Protein AF-A0A2A3GMZ4-F1 (afdb_monomer)

Secondary structure (DSSP, 8-state):
-------EEEE-TTHHHHHHHHHHSS-HHHHHHHHHHS-HHHHHHHHHHHHHHHHHHHHHHHHHHS----B---GGGS-HHHHHHHHHHHHHHHTT-SEE-TT--BTTB---EEEETTSTTEEEEGGGGGGG---GGGGGB-TTT--B--BGGGTB--EEEEEEETTEEEEEEE-HHHHTTSS--

Mean predicted aligned error: 8.7 Å

Radius of gyration: 17.25 Å; Cα contacts (8 Å, |Δi|>4): 301; chains: 1; bounding box: 48×33×44 Å

Nearest PDB structures (foldseek):
  4npr-assembly1_A  TM=3.940E-01  e=3.380E+00  Aspergillus niveus
  6jcb-assembly1_B  TM=2.224E-01  e=2.614E+00  Actinoalloteichus sp. WH1-2216-6
  6jcb-assembly2_C  TM=1.892E-01  e=3.170E+00  Actinoalloteichus sp. WH1-2216-6

Foldseek 3Di:
DCLCLDAEEEEQPCPVVVVVVVVVPDDPVRVVVVVVVQPPVLVVLLQVLQVVLVVVVQVVNCVPPVDRDYDHAHLQLQDPLQSVQQVQLVVCQQVVNAAEPPVNDHSSRRHQWEEELVGGRYIYHPVCVVVVDDDDQVLQAWSPPRDRFPDVVVVFGWRWYWYHDRSYIYITTHTPVSVVSRPPD

Structure (mmCIF, N/CA/C/O backbone):
data_AF-A0A2A3GMZ4-F1
#
_entry.id   AF-A0A2A3GMZ4-F1
#
loop_
_atom_site.group_PDB
_atom_site.id
_atom_site.type_symbol
_atom_site.label_atom_id
_atom_site.label_alt_id
_atom_site.label_comp_id
_atom_site.label_asym_id
_atom_site.label_entity_id
_atom_site.label_seq_id
_atom_site.pdbx_PDB_ins_code
_atom_site.Cartn_x
_atom_site.Cartn_y
_atom_site.Cartn_z
_atom_site.occupancy
_atom_site.B_iso_or_equiv
_atom_site.auth_seq_id
_atom_site.auth_comp_id
_atom_site.auth_asym_id
_atom_site.auth_atom_id
_atom_site.pdbx_PDB_model_num
ATOM 1 N N . MET A 1 1 ? -4.158 17.987 25.301 1.00 29.59 1 MET A N 1
ATOM 2 C CA . MET A 1 1 ? -5.043 17.835 24.129 1.00 29.59 1 MET A CA 1
ATOM 3 C C . MET A 1 1 ? -4.151 17.300 23.031 1.00 29.59 1 MET A C 1
ATOM 5 O O . MET A 1 1 ? -3.594 18.088 22.285 1.00 29.59 1 MET A O 1
ATOM 9 N N . ASP A 1 2 ? -3.954 15.984 22.992 1.00 30.16 2 ASP A N 1
ATOM 10 C CA . ASP A 1 2 ? -3.002 15.362 22.067 1.00 30.16 2 ASP A CA 1
ATOM 11 C C . ASP A 1 2 ? -3.799 14.569 21.033 1.00 30.16 2 ASP A C 1
ATOM 13 O O . ASP A 1 2 ? -3.960 13.354 21.134 1.00 30.16 2 ASP A O 1
ATOM 17 N N . ASN A 1 3 ? -4.352 15.288 20.052 1.00 29.77 3 ASN A N 1
ATOM 18 C CA . ASN A 1 3 ? -5.019 14.729 18.871 1.00 29.77 3 ASN A CA 1
ATOM 19 C C . ASN A 1 3 ? -3.976 14.209 17.868 1.00 29.77 3 ASN A C 1
ATOM 21 O O . ASN A 1 3 ? -3.937 14.618 16.711 1.00 29.77 3 ASN A O 1
ATOM 25 N N . ASN A 1 4 ? -3.086 13.325 18.318 1.00 34.53 4 ASN A N 1
ATOM 26 C CA . ASN A 1 4 ? -2.047 12.769 17.462 1.00 34.53 4 ASN A CA 1
ATOM 27 C C . ASN A 1 4 ? -2.588 11.533 16.724 1.00 34.53 4 ASN A C 1
ATOM 29 O O . ASN A 1 4 ? -2.214 10.394 17.006 1.00 34.53 4 ASN A O 1
ATOM 33 N N . THR A 1 5 ? -3.498 11.752 15.770 1.00 38.25 5 THR A N 1
ATOM 34 C CA . THR A 1 5 ? -3.820 10.793 14.697 1.00 38.25 5 THR A CA 1
ATOM 35 C C . THR A 1 5 ? -2.671 10.780 13.687 1.00 38.25 5 THR A C 1
ATOM 37 O O . THR A 1 5 ? -2.838 11.120 12.515 1.00 38.25 5 THR A O 1
ATOM 40 N N . GLY A 1 6 ? -1.464 10.482 14.175 1.00 37.50 6 GLY A N 1
ATOM 41 C CA . GLY A 1 6 ? -0.257 10.442 13.366 1.00 37.50 6 GLY A CA 1
ATOM 42 C C . GLY A 1 6 ? -0.393 9.338 12.330 1.00 37.50 6 GLY A C 1
ATOM 43 O O . GLY A 1 6 ? -0.487 8.164 12.691 1.00 37.50 6 GLY A O 1
ATOM 44 N N . ARG A 1 7 ? -0.439 9.729 11.053 1.00 47.91 7 ARG A N 1
ATOM 45 C CA . ARG A 1 7 ? -0.194 8.802 9.954 1.00 47.91 7 ARG A CA 1
ATOM 46 C C . ARG A 1 7 ? 1.285 8.447 9.967 1.00 47.91 7 ARG A C 1
ATOM 48 O O . ARG A 1 7 ? 2.118 9.352 9.930 1.00 47.91 7 ARG A O 1
ATOM 55 N N . LEU A 1 8 ? 1.609 7.162 10.018 1.00 47.12 8 LEU A N 1
ATOM 56 C CA . LEU A 1 8 ? 2.989 6.691 9.982 1.00 47.12 8 LEU A CA 1
ATOM 57 C C . LEU A 1 8 ? 3.325 6.256 8.555 1.00 47.12 8 LEU A C 1
ATOM 59 O O . LEU A 1 8 ? 2.791 5.272 8.054 1.00 47.12 8 LEU A O 1
ATOM 63 N N . THR A 1 9 ? 4.205 6.985 7.878 1.00 46.75 9 THR A N 1
ATOM 64 C CA . THR A 1 9 ? 4.743 6.519 6.591 1.00 46.75 9 THR A CA 1
ATOM 65 C C . THR A 1 9 ? 6.060 5.819 6.844 1.00 46.75 9 THR A C 1
ATOM 67 O O . THR A 1 9 ? 7.007 6.448 7.314 1.00 46.75 9 THR A O 1
ATOM 70 N N . LEU A 1 10 ? 6.076 4.527 6.540 1.00 48.38 10 LEU A N 1
ATOM 71 C CA . LEU A 1 10 ? 7.206 3.618 6.608 1.00 48.38 10 LEU A CA 1
ATOM 72 C C . LEU A 1 10 ? 7.694 3.389 5.180 1.00 48.38 10 LEU A C 1
ATOM 74 O O . LEU A 1 10 ? 7.117 2.605 4.432 1.00 48.38 10 LEU A O 1
ATOM 78 N N . ALA A 1 11 ? 8.740 4.078 4.743 1.00 46.47 11 ALA A N 1
ATOM 79 C CA . ALA A 1 11 ? 9.323 3.709 3.458 1.00 46.47 11 ALA A CA 1
ATOM 80 C C . ALA A 1 11 ? 10.241 2.502 3.642 1.00 46.47 11 ALA A C 1
ATOM 82 O O . ALA A 1 11 ? 11.249 2.602 4.341 1.00 46.47 11 ALA A O 1
ATOM 83 N N . LEU A 1 12 ? 9.927 1.384 2.980 1.00 47.44 12 LEU A N 1
ATOM 84 C CA . LEU A 1 12 ? 10.909 0.336 2.719 1.00 47.44 12 LEU A CA 1
ATOM 85 C C . LEU A 1 12 ? 11.734 0.792 1.511 1.00 47.44 12 LEU A C 1
ATOM 87 O O . LEU A 1 12 ? 11.662 0.208 0.428 1.00 47.44 12 LEU A O 1
ATOM 91 N N . ASP A 1 13 ? 12.522 1.853 1.697 1.00 45.72 13 ASP A N 1
ATOM 92 C CA . ASP A 1 13 ? 13.479 2.312 0.679 1.00 45.72 13 ASP A CA 1
ATOM 93 C C . ASP A 1 13 ? 14.501 1.203 0.342 1.00 45.72 13 ASP A C 1
ATOM 95 O O . ASP A 1 13 ? 15.106 1.191 -0.731 1.00 45.72 13 ASP A O 1
ATOM 99 N N . ASP A 1 14 ? 14.585 0.182 1.198 1.00 45.84 14 ASP A N 1
ATOM 100 C CA . ASP A 1 14 ? 15.572 -0.877 1.125 1.00 45.84 14 ASP A CA 1
ATOM 101 C C . ASP A 1 14 ? 15.080 -2.199 0.530 1.00 45.84 14 ASP A C 1
ATOM 103 O O . ASP A 1 14 ? 15.814 -3.168 0.610 1.00 45.84 14 ASP A O 1
ATOM 107 N N . LEU A 1 15 ? 13.913 -2.337 -0.119 1.00 43.94 15 LEU A N 1
ATOM 108 C CA . LEU A 1 15 ? 13.640 -3.638 -0.774 1.00 43.94 15 LEU A CA 1
ATOM 109 C C . LEU A 1 15 ? 14.624 -3.903 -1.938 1.00 43.94 15 LEU A C 1
ATOM 111 O O . LEU A 1 15 ? 15.125 -5.016 -2.100 1.00 43.94 15 LEU A O 1
ATOM 115 N N . PHE A 1 16 ? 14.980 -2.859 -2.697 1.00 44.62 16 PHE A N 1
ATOM 116 C CA . PHE A 1 16 ? 16.056 -2.932 -3.696 1.00 44.62 16 PHE A CA 1
ATOM 117 C C . PHE A 1 16 ? 17.458 -2.868 -3.067 1.00 44.62 16 PHE A C 1
ATOM 119 O O . PHE A 1 16 ? 18.404 -3.398 -3.648 1.00 44.62 16 PHE A O 1
ATOM 126 N N . ALA A 1 17 ? 17.606 -2.275 -1.878 1.00 39.22 17 ALA A N 1
ATOM 127 C CA . ALA A 1 17 ? 18.866 -2.306 -1.135 1.00 39.22 17 ALA A CA 1
ATOM 128 C C . ALA A 1 17 ? 19.082 -3.633 -0.381 1.00 39.22 17 ALA A C 1
ATOM 130 O O . ALA A 1 17 ? 20.218 -4.014 -0.167 1.00 39.22 17 ALA A O 1
ATOM 131 N N . ASN A 1 18 ? 18.047 -4.413 -0.075 1.00 41.28 18 ASN A N 1
ATOM 132 C CA . ASN A 1 18 ? 18.121 -5.769 0.489 1.00 41.28 18 ASN A CA 1
ATOM 133 C C . ASN A 1 18 ? 18.270 -6.824 -0.601 1.00 41.28 18 ASN A C 1
ATOM 135 O O . ASN A 1 18 ? 18.828 -7.893 -0.369 1.00 41.28 18 ASN A O 1
ATOM 139 N N . MET A 1 19 ? 17.907 -6.481 -1.841 1.00 49.09 19 MET A N 1
ATOM 140 C CA . MET A 1 19 ? 18.552 -7.112 -2.982 1.00 49.09 19 MET A CA 1
ATOM 141 C C . MET A 1 19 ? 20.077 -6.985 -2.884 1.00 49.09 19 MET A C 1
ATOM 143 O O . MET A 1 19 ? 20.726 -7.816 -3.487 1.00 49.09 19 MET A O 1
ATOM 147 N N . SER A 1 20 ? 20.679 -6.052 -2.124 1.00 43.22 20 SER A N 1
ATOM 148 C CA . SER A 1 20 ? 22.137 -6.044 -1.927 1.00 43.22 20 SER A CA 1
ATOM 149 C C . SER A 1 20 ? 22.665 -7.273 -1.196 1.00 43.22 20 SER A C 1
ATOM 151 O O . SER A 1 20 ? 23.773 -7.667 -1.519 1.00 43.22 20 SER A O 1
ATOM 153 N N . GLU A 1 21 ? 21.902 -7.928 -0.315 1.00 45.59 21 GLU A N 1
ATOM 154 C CA . GLU A 1 21 ? 22.325 -9.198 0.296 1.00 45.59 21 GLU A CA 1
ATOM 155 C C . GLU A 1 21 ? 22.275 -10.333 -0.736 1.00 45.59 21 GLU A C 1
ATOM 157 O O . GLU A 1 21 ? 23.255 -11.047 -0.933 1.00 45.59 21 GLU A O 1
ATOM 162 N N . ILE A 1 22 ? 21.192 -10.411 -1.518 1.00 49.12 22 ILE A N 1
ATOM 163 C CA . ILE A 1 22 ? 21.081 -11.360 -2.642 1.00 49.12 22 ILE A CA 1
ATOM 164 C C . ILE A 1 22 ? 22.160 -11.076 -3.709 1.00 49.12 22 ILE A C 1
ATOM 166 O O . ILE A 1 22 ? 22.737 -11.995 -4.280 1.00 49.12 22 ILE A O 1
ATOM 170 N N . LEU A 1 23 ? 22.464 -9.803 -3.976 1.00 49.91 23 LEU A N 1
ATOM 171 C CA . LEU A 1 23 ? 23.499 -9.346 -4.907 1.00 49.91 23 LEU A CA 1
ATOM 172 C C . LEU A 1 23 ? 24.913 -9.505 -4.324 1.00 49.91 23 LEU A C 1
ATOM 174 O O . LEU A 1 23 ? 25.866 -9.576 -5.102 1.00 49.91 23 LEU A O 1
ATOM 178 N N . ALA A 1 24 ? 25.069 -9.530 -2.998 1.00 56.75 24 ALA A N 1
ATOM 179 C CA . ALA A 1 24 ? 26.339 -9.770 -2.317 1.00 56.75 24 ALA A CA 1
ATOM 180 C C . ALA A 1 24 ? 26.753 -11.233 -2.475 1.00 56.75 24 ALA A C 1
ATOM 182 O O . ALA A 1 24 ? 27.925 -11.498 -2.743 1.00 56.75 24 ALA A O 1
ATOM 183 N N . ASP A 1 25 ? 25.778 -12.143 -2.439 1.00 64.56 25 ASP A N 1
ATOM 184 C CA . ASP A 1 25 ? 25.972 -13.568 -2.720 1.00 64.56 25 ASP A CA 1
ATOM 185 C C . ASP A 1 25 ? 26.054 -13.881 -4.226 1.00 64.56 25 ASP A C 1
ATOM 187 O O . ASP A 1 25 ? 26.479 -14.968 -4.627 1.00 64.56 25 ASP A O 1
ATOM 191 N N . MET A 1 26 ? 25.697 -12.927 -5.095 1.00 69.25 26 MET A N 1
ATOM 192 C CA . MET A 1 26 ? 25.837 -13.089 -6.540 1.00 69.25 26 MET A CA 1
ATOM 193 C C . MET A 1 26 ? 27.279 -12.906 -7.013 1.00 69.25 26 MET A C 1
ATOM 195 O O . MET A 1 26 ? 27.969 -11.911 -6.737 1.00 69.25 26 MET A O 1
ATOM 199 N N . THR A 1 27 ? 27.700 -13.813 -7.893 1.00 78.62 27 THR A N 1
ATOM 200 C CA . THR A 1 27 ? 28.958 -13.647 -8.616 1.00 78.62 27 THR A CA 1
ATOM 201 C C . THR A 1 27 ? 28.929 -12.353 -9.449 1.00 78.62 27 THR A C 1
ATOM 203 O O . THR A 1 27 ? 27.861 -11.894 -9.878 1.00 78.62 27 THR A O 1
ATOM 206 N N . PRO A 1 28 ? 30.089 -11.725 -9.720 1.00 73.62 28 PRO A N 1
ATOM 207 C CA . PRO A 1 28 ? 30.166 -10.551 -10.599 1.00 73.62 28 PRO A CA 1
ATOM 208 C C . PRO A 1 28 ? 29.510 -10.772 -11.974 1.00 73.62 28 PRO A C 1
ATOM 210 O O . PRO A 1 28 ? 28.971 -9.844 -12.581 1.00 73.62 28 PRO A O 1
ATOM 213 N N . GLU A 1 29 ? 29.515 -12.019 -12.445 1.00 74.94 29 GLU A N 1
ATOM 214 C CA . GLU A 1 29 ? 28.919 -12.433 -13.711 1.00 74.94 29 GLU A CA 1
ATOM 215 C C . GLU A 1 29 ? 27.385 -12.498 -13.643 1.00 74.94 29 GLU A C 1
ATOM 217 O O . GLU A 1 29 ? 26.710 -12.026 -14.556 1.00 74.94 29 GLU A O 1
ATOM 222 N N . GLN A 1 30 ? 26.813 -12.993 -12.539 1.00 71.06 30 GLN A N 1
ATOM 223 C CA . GLN A 1 30 ? 25.365 -12.954 -12.293 1.00 71.06 30 GLN A CA 1
ATOM 224 C C . GLN A 1 30 ? 24.854 -11.518 -12.155 1.00 71.06 30 GLN A C 1
ATOM 226 O O . GLN A 1 30 ? 23.833 -11.178 -12.747 1.00 71.06 30 GLN A O 1
ATOM 231 N N . ARG A 1 31 ? 25.598 -10.649 -11.457 1.00 64.88 31 ARG A N 1
ATOM 232 C CA . ARG A 1 31 ? 25.273 -9.216 -11.353 1.00 64.88 31 ARG A CA 1
ATOM 233 C C . ARG A 1 31 ? 25.307 -8.513 -12.703 1.00 64.88 31 ARG A C 1
ATOM 235 O O . ARG A 1 31 ? 24.433 -7.704 -12.993 1.00 64.88 31 ARG A O 1
ATOM 242 N N . THR A 1 32 ? 26.294 -8.841 -13.533 1.00 63.59 32 THR A N 1
ATOM 243 C CA . THR A 1 32 ? 26.404 -8.313 -14.898 1.00 63.59 32 THR A CA 1
ATOM 244 C C . THR A 1 32 ? 25.238 -8.781 -15.760 1.00 63.59 32 THR A C 1
ATOM 246 O O . THR A 1 32 ? 24.552 -7.945 -16.331 1.00 63.59 32 THR A O 1
ATOM 249 N N . LYS A 1 33 ? 24.920 -10.081 -15.764 1.00 70.75 33 LYS A N 1
ATOM 250 C CA . LYS A 1 33 ? 23.758 -10.617 -16.494 1.00 70.75 33 LYS A CA 1
ATOM 251 C C . LYS A 1 33 ? 22.439 -10.011 -16.022 1.00 70.75 33 LYS A C 1
ATOM 253 O O . LYS A 1 33 ? 21.590 -9.708 -16.849 1.00 70.75 33 LYS A O 1
ATOM 258 N N . LEU A 1 34 ? 22.271 -9.808 -14.716 1.00 65.75 34 LEU A N 1
ATOM 259 C CA . LEU A 1 34 ? 21.078 -9.180 -14.153 1.00 65.75 34 LEU A CA 1
ATOM 260 C C . LEU A 1 34 ? 20.967 -7.708 -14.567 1.00 65.75 34 LEU A C 1
ATOM 262 O O . LEU A 1 34 ? 19.904 -7.273 -14.993 1.00 65.75 34 LEU A O 1
ATOM 266 N N . ARG A 1 35 ? 22.065 -6.950 -14.476 1.00 63.06 35 ARG A N 1
ATOM 267 C CA . ARG A 1 35 ? 22.116 -5.552 -14.919 1.00 63.06 35 ARG A CA 1
ATOM 268 C C . ARG A 1 35 ? 21.827 -5.437 -16.412 1.00 63.06 35 ARG A C 1
ATOM 270 O O . ARG A 1 35 ? 21.036 -4.591 -16.796 1.00 63.06 35 ARG A O 1
ATOM 277 N N . ASP A 1 36 ? 22.432 -6.288 -17.231 1.00 66.62 36 ASP A N 1
ATOM 278 C CA . ASP A 1 36 ? 22.283 -6.242 -18.686 1.00 66.62 36 ASP A CA 1
ATOM 279 C C . ASP A 1 36 ? 20.893 -6.748 -19.133 1.00 66.62 36 ASP A C 1
ATOM 281 O O . ASP A 1 36 ? 20.397 -6.353 -20.186 1.00 66.62 36 ASP A O 1
ATOM 285 N N . ALA A 1 37 ? 20.227 -7.574 -18.315 1.00 68.12 37 ALA A N 1
ATOM 286 C CA . ALA A 1 37 ? 18.841 -7.999 -18.517 1.00 68.12 37 ALA A CA 1
ATOM 287 C C . ALA A 1 37 ? 17.807 -6.915 -18.161 1.00 68.12 37 ALA A C 1
ATOM 289 O O . ALA A 1 37 ? 16.653 -7.013 -18.581 1.00 68.12 37 ALA A O 1
ATOM 290 N N . VAL A 1 38 ? 18.196 -5.889 -17.397 1.00 63.38 38 VAL A N 1
ATOM 291 C CA . VAL A 1 38 ? 17.322 -4.776 -17.017 1.00 63.38 38 VAL A CA 1
ATOM 292 C C . VAL A 1 38 ? 17.685 -3.554 -17.864 1.00 63.38 38 VAL A C 1
ATOM 294 O O . VAL A 1 38 ? 18.762 -2.990 -17.686 1.00 63.38 38 VAL A O 1
ATOM 297 N N . PRO A 1 39 ? 16.802 -3.084 -18.764 1.00 71.38 39 PRO A N 1
ATOM 298 C CA . PRO A 1 39 ? 17.076 -1.882 -19.544 1.00 71.38 39 PRO A CA 1
ATOM 299 C C . PRO A 1 39 ? 17.414 -0.707 -18.619 1.00 71.38 39 PRO A C 1
ATOM 301 O O . PRO A 1 39 ? 16.687 -0.462 -17.660 1.00 71.38 39 PRO A O 1
ATOM 304 N N . ALA A 1 40 ? 18.477 0.051 -18.903 1.00 70.69 40 ALA A N 1
ATOM 305 C CA . ALA A 1 40 ? 18.884 1.177 -18.051 1.00 70.69 40 ALA A CA 1
ATOM 306 C C . ALA A 1 40 ? 17.726 2.166 -17.796 1.00 70.69 40 ALA A C 1
ATOM 308 O O . ALA A 1 40 ? 17.470 2.551 -16.658 1.00 70.69 40 ALA A O 1
ATOM 309 N N . GLY A 1 41 ? 16.930 2.453 -18.834 1.00 75.12 41 GLY A N 1
ATOM 310 C CA . GLY A 1 41 ? 15.743 3.306 -18.715 1.00 75.12 41 GLY A CA 1
ATOM 311 C C . GLY A 1 41 ? 14.643 2.749 -17.801 1.00 75.12 41 GLY A C 1
ATOM 312 O O . GLY A 1 41 ? 13.823 3.515 -17.309 1.00 75.12 41 GLY A O 1
ATOM 313 N N . PHE A 1 42 ? 14.619 1.441 -17.529 1.00 74.06 42 PHE A N 1
ATOM 314 C CA . PHE A 1 42 ? 13.677 0.838 -16.584 1.00 74.06 42 PHE A CA 1
ATOM 315 C C . PHE A 1 42 ? 14.049 1.154 -15.129 1.00 74.06 42 PHE A C 1
ATOM 317 O O . PHE A 1 42 ? 13.168 1.448 -14.324 1.00 74.06 42 PHE A O 1
ATOM 324 N N . GLN A 1 43 ? 15.344 1.151 -14.791 1.00 73.38 43 GLN A N 1
ATOM 325 C CA . GLN A 1 43 ? 15.804 1.543 -13.451 1.00 73.38 43 GLN A CA 1
ATOM 326 C C . GLN A 1 43 ? 15.506 3.019 -13.175 1.00 73.38 43 GLN A C 1
ATOM 328 O O . GLN A 1 43 ? 15.021 3.357 -12.094 1.00 73.38 43 GLN A O 1
ATOM 333 N N . ASP A 1 44 ? 15.723 3.878 -14.174 1.00 81.19 44 ASP A N 1
ATOM 334 C CA . ASP A 1 44 ? 15.377 5.298 -14.092 1.00 81.19 44 ASP A CA 1
ATOM 335 C C . ASP A 1 44 ? 13.868 5.497 -13.899 1.00 81.19 44 ASP A C 1
ATOM 337 O O . ASP A 1 44 ? 13.453 6.287 -13.052 1.00 81.19 44 ASP A O 1
ATOM 341 N N . GLN A 1 45 ? 13.035 4.735 -14.618 1.00 82.31 45 GLN A N 1
ATOM 342 C CA . GLN A 1 45 ? 11.578 4.773 -14.463 1.00 82.31 45 GLN A CA 1
ATOM 343 C C . GLN A 1 45 ? 11.114 4.310 -13.078 1.00 82.31 45 GLN A C 1
ATOM 345 O O . GLN A 1 45 ? 10.228 4.938 -12.504 1.00 82.31 45 GLN A O 1
ATOM 350 N N . ILE A 1 46 ? 11.705 3.250 -12.514 1.00 80.56 46 ILE A N 1
ATOM 351 C CA . ILE A 1 46 ? 11.397 2.822 -11.140 1.00 80.56 46 ILE A CA 1
ATOM 352 C C . ILE A 1 46 ? 11.765 3.922 -10.152 1.00 80.56 46 ILE A C 1
ATOM 354 O O . ILE A 1 46 ? 10.947 4.265 -9.305 1.00 80.56 46 ILE A O 1
ATOM 358 N N . ARG A 1 47 ? 12.968 4.499 -10.267 1.00 80.62 47 ARG A N 1
ATOM 359 C CA . ARG A 1 47 ? 13.407 5.575 -9.372 1.00 80.62 47 ARG A CA 1
ATOM 360 C C . ARG A 1 47 ? 12.471 6.780 -9.456 1.00 80.62 47 ARG A C 1
ATOM 362 O O . ARG A 1 47 ? 12.058 7.283 -8.416 1.00 80.62 47 ARG A O 1
ATOM 369 N N . ALA A 1 48 ? 12.097 7.191 -10.668 1.00 84.12 48 ALA A N 1
ATOM 370 C CA . ALA A 1 48 ? 11.133 8.265 -10.882 1.00 84.12 48 ALA A CA 1
ATOM 371 C C . ALA A 1 48 ? 9.772 7.943 -10.242 1.00 84.12 48 ALA A C 1
ATOM 373 O O . ALA A 1 48 ? 9.245 8.756 -9.490 1.00 84.12 48 ALA A O 1
ATOM 374 N N . ALA A 1 49 ? 9.243 6.733 -10.451 1.00 83.38 49 ALA A N 1
ATOM 375 C CA . ALA A 1 49 ? 7.986 6.303 -9.844 1.00 83.38 49 ALA A CA 1
ATOM 376 C C . ALA A 1 49 ? 8.043 6.283 -8.306 1.00 83.38 49 ALA A C 1
ATOM 378 O O . ALA A 1 49 ? 7.068 6.669 -7.660 1.00 83.38 49 ALA A O 1
ATOM 379 N N . THR A 1 50 ? 9.163 5.866 -7.710 1.00 84.56 50 THR A N 1
ATOM 380 C CA . THR A 1 50 ? 9.376 5.918 -6.255 1.00 84.56 50 THR A CA 1
ATOM 381 C C . THR A 1 50 ? 9.335 7.357 -5.748 1.00 84.56 50 THR A C 1
ATOM 383 O O . THR A 1 50 ? 8.572 7.655 -4.831 1.00 84.56 50 THR A O 1
ATOM 386 N N . THR 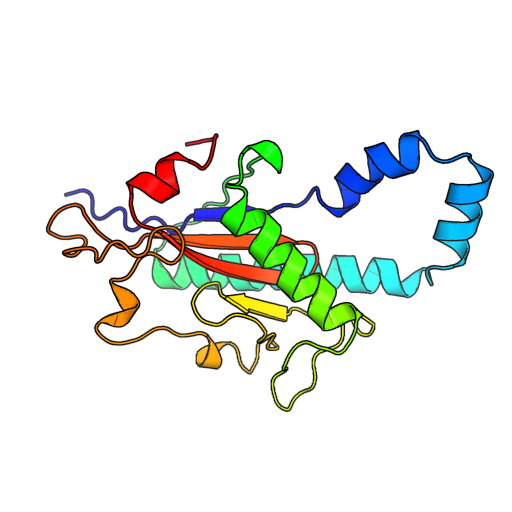A 1 51 ? 10.099 8.261 -6.372 1.00 85.50 51 THR A N 1
ATOM 387 C CA . THR A 1 51 ? 10.127 9.687 -6.006 1.00 85.50 51 THR A CA 1
ATOM 388 C C . THR A 1 51 ? 8.750 10.335 -6.145 1.00 85.50 51 THR A C 1
ATOM 390 O O . THR A 1 51 ? 8.319 11.053 -5.246 1.00 85.50 51 THR A O 1
ATOM 393 N N . ASP A 1 52 ? 8.026 10.045 -7.226 1.00 85.94 52 ASP A N 1
ATOM 394 C CA . ASP A 1 52 ? 6.673 10.562 -7.434 1.00 85.94 52 ASP A CA 1
ATOM 395 C C . ASP A 1 52 ? 5.695 10.028 -6.377 1.00 85.94 52 ASP A C 1
ATOM 397 O O . ASP A 1 52 ? 4.878 10.780 -5.845 1.00 85.94 52 ASP A O 1
ATOM 401 N N . THR A 1 53 ? 5.791 8.741 -6.029 1.00 84.88 53 THR A N 1
ATOM 402 C CA . THR A 1 53 ? 4.960 8.124 -4.982 1.00 84.88 53 THR A CA 1
ATOM 403 C C . THR A 1 53 ? 5.221 8.772 -3.625 1.00 84.88 53 THR A C 1
ATOM 405 O O . THR A 1 53 ? 4.275 9.119 -2.915 1.00 84.88 53 THR A O 1
ATOM 408 N N . GLU A 1 54 ? 6.492 8.992 -3.283 1.00 83.44 54 GLU A N 1
ATOM 409 C CA . GLU A 1 54 ? 6.894 9.671 -2.051 1.00 83.44 54 GLU A CA 1
ATOM 410 C C . GLU A 1 54 ? 6.358 11.107 -2.014 1.00 83.44 54 GLU A C 1
ATOM 412 O O . GLU A 1 54 ? 5.731 11.508 -1.032 1.00 83.44 54 GLU A O 1
ATOM 417 N N . ALA A 1 55 ? 6.520 11.864 -3.102 1.00 84.81 55 ALA A N 1
ATOM 418 C CA . ALA A 1 55 ? 6.010 13.227 -3.204 1.00 84.81 55 ALA A CA 1
ATOM 419 C C . ALA A 1 55 ? 4.481 13.283 -3.039 1.00 84.81 55 ALA A C 1
ATOM 421 O O . ALA A 1 55 ? 3.969 14.132 -2.305 1.00 84.81 55 ALA A O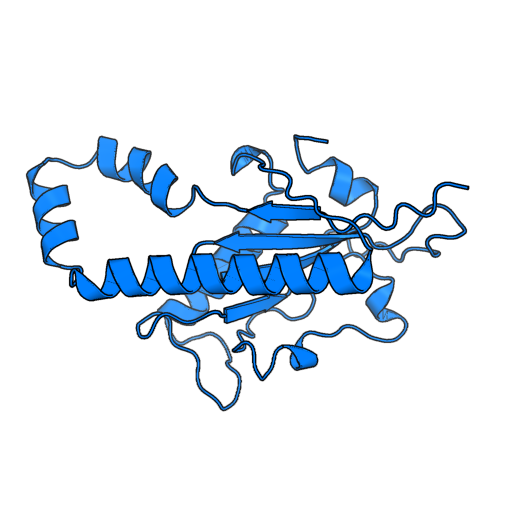 1
ATOM 422 N N . MET A 1 56 ? 3.746 12.358 -3.670 1.00 83.12 56 MET A N 1
ATOM 423 C CA . MET A 1 56 ? 2.289 12.256 -3.539 1.00 83.12 56 MET A CA 1
ATOM 424 C C . MET A 1 56 ? 1.855 11.951 -2.101 1.00 83.12 56 MET A C 1
ATOM 426 O O . MET A 1 56 ? 0.910 12.568 -1.603 1.00 83.12 56 MET A O 1
ATOM 430 N N . LEU A 1 57 ? 2.536 11.022 -1.424 1.00 79.19 57 LEU A N 1
ATOM 431 C CA . LEU A 1 57 ? 2.238 10.671 -0.036 1.00 79.19 57 LEU A CA 1
ATOM 432 C C . LEU A 1 57 ? 2.524 11.834 0.909 1.00 79.19 57 LEU A C 1
ATOM 434 O O . LEU A 1 57 ? 1.659 12.192 1.705 1.00 79.19 57 LEU A O 1
ATOM 438 N N . MET A 1 58 ? 3.690 12.468 0.784 1.00 78.56 58 MET A N 1
ATOM 439 C CA . MET A 1 58 ? 4.071 13.597 1.632 1.00 78.56 58 MET A CA 1
ATOM 440 C C . MET A 1 58 ? 3.120 14.783 1.458 1.00 78.56 58 MET A C 1
ATOM 442 O O . MET A 1 58 ? 2.669 15.345 2.456 1.00 78.56 58 MET A O 1
ATOM 446 N N . ALA A 1 59 ? 2.737 15.106 0.219 1.00 79.75 59 ALA A N 1
ATOM 447 C CA . ALA A 1 59 ? 1.738 16.138 -0.052 1.00 79.75 59 ALA A CA 1
ATOM 448 C C . ALA A 1 59 ? 0.372 15.791 0.568 1.00 79.75 59 ALA A C 1
ATOM 450 O O . ALA A 1 59 ? -0.285 16.652 1.153 1.00 79.75 59 ALA A O 1
ATOM 451 N N . GLY A 1 60 ? -0.050 14.525 0.481 1.00 73.94 60 GLY A N 1
ATOM 452 C CA . GLY A 1 60 ? -1.293 14.053 1.091 1.00 73.94 60 GLY A CA 1
ATOM 453 C C . GLY A 1 60 ? -1.274 14.120 2.620 1.00 73.94 60 GLY A C 1
ATOM 454 O O . GLY A 1 60 ? -2.250 14.556 3.232 1.00 73.94 60 GLY A O 1
ATOM 455 N N . ILE A 1 61 ? -0.171 13.721 3.255 1.00 69.12 61 ILE A N 1
ATOM 456 C CA . ILE A 1 61 ? 0.001 13.783 4.714 1.00 69.12 61 ILE A CA 1
ATOM 457 C C . ILE A 1 61 ? -0.031 15.235 5.174 1.00 69.12 61 ILE A C 1
ATOM 459 O O . ILE A 1 61 ? -0.859 15.564 6.020 1.00 69.12 61 ILE A O 1
ATOM 463 N N . GLU A 1 62 ? 0.778 16.104 4.567 1.00 70.62 62 GLU A N 1
ATOM 464 C CA . GLU A 1 62 ? 0.821 17.528 4.901 1.00 70.62 62 GLU A CA 1
ATOM 465 C C . GLU A 1 62 ? -0.565 18.174 4.785 1.00 70.62 62 GLU A C 1
ATOM 467 O O . GLU A 1 62 ? -1.009 18.848 5.714 1.00 70.62 62 GLU A O 1
ATOM 472 N N . ALA A 1 63 ? -1.292 17.902 3.698 1.00 71.31 63 ALA A N 1
ATOM 473 C CA . ALA A 1 63 ? -2.632 18.443 3.490 1.00 71.31 63 ALA A CA 1
ATOM 474 C C . ALA A 1 63 ? -3.663 17.955 4.525 1.00 71.31 63 ALA A C 1
ATOM 476 O O . ALA A 1 63 ? -4.628 18.667 4.801 1.00 71.31 63 ALA A O 1
ATOM 477 N N . THR A 1 64 ? -3.491 16.752 5.085 1.00 61.12 64 THR A N 1
ATOM 478 C CA . THR A 1 64 ? -4.492 16.138 5.979 1.00 61.12 64 THR A CA 1
ATOM 479 C C . THR A 1 64 ? -4.175 16.341 7.461 1.00 61.12 64 THR A C 1
ATOM 481 O O . THR A 1 64 ? -5.089 16.478 8.269 1.00 61.12 64 THR A O 1
ATOM 484 N N . THR A 1 65 ? -2.897 16.329 7.841 1.00 58.22 65 THR A N 1
ATOM 485 C CA . THR A 1 65 ? -2.468 16.345 9.250 1.00 58.22 65 THR A CA 1
ATOM 486 C C . THR A 1 65 ? -1.691 17.604 9.624 1.00 58.22 65 THR A C 1
ATOM 488 O O . THR A 1 65 ? -1.468 17.841 10.808 1.00 58.22 65 THR A O 1
ATOM 491 N N . GLY A 1 66 ? -1.246 18.402 8.645 1.00 58.84 66 GLY A N 1
ATOM 492 C CA . GLY A 1 66 ? -0.302 19.500 8.871 1.00 58.84 66 GLY A CA 1
ATOM 493 C C . GLY A 1 66 ? 1.090 19.031 9.315 1.00 58.84 66 GLY A C 1
ATOM 494 O O . GLY A 1 66 ? 1.955 19.860 9.590 1.00 58.84 66 GLY A O 1
ATOM 495 N N . LEU A 1 67 ? 1.322 17.716 9.396 1.00 57.31 67 LEU A N 1
ATOM 496 C CA . LEU A 1 67 ? 2.602 17.134 9.776 1.00 57.31 67 LEU A CA 1
ATOM 497 C C . LEU A 1 67 ? 3.437 16.868 8.524 1.00 57.31 67 LEU A C 1
ATOM 499 O O . LEU A 1 67 ? 2.953 16.327 7.532 1.00 57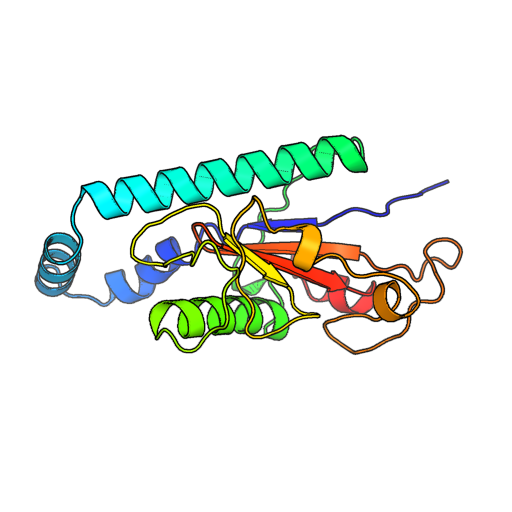.31 67 LEU A O 1
ATOM 503 N N . ARG A 1 68 ? 4.729 17.187 8.603 1.00 54.41 68 ARG A N 1
ATOM 504 C CA . ARG A 1 68 ? 5.751 16.712 7.667 1.00 54.41 68 ARG A CA 1
ATOM 505 C C . ARG A 1 68 ? 6.614 15.708 8.417 1.00 54.41 68 ARG A C 1
ATOM 507 O O . ARG A 1 68 ? 7.506 16.102 9.159 1.00 54.41 68 ARG A O 1
ATOM 514 N N . GLY A 1 69 ? 6.310 14.421 8.291 1.00 53.16 69 GLY A N 1
ATOM 515 C CA . GLY A 1 69 ? 7.041 13.385 9.014 1.00 53.16 69 GLY A CA 1
ATOM 516 C C . GLY A 1 69 ? 7.034 12.060 8.272 1.00 53.16 69 GLY A C 1
ATOM 517 O O . GLY A 1 69 ? 5.975 11.485 8.039 1.00 53.16 69 GLY A O 1
ATOM 518 N N . LYS A 1 70 ? 8.230 11.586 7.929 1.00 62.56 70 LYS A N 1
ATOM 519 C CA . LYS A 1 70 ? 8.514 10.232 7.454 1.00 62.56 70 LYS A CA 1
ATOM 520 C C . LYS A 1 70 ? 9.317 9.545 8.552 1.00 62.56 70 LYS A C 1
ATOM 522 O O . LYS A 1 70 ? 10.294 10.121 9.029 1.00 62.56 70 LYS A O 1
ATOM 527 N N . ALA A 1 71 ? 8.906 8.351 8.962 1.00 64.00 71 ALA A N 1
ATOM 528 C CA . ALA A 1 71 ? 9.741 7.505 9.801 1.00 64.00 71 ALA A CA 1
ATOM 529 C C . ALA A 1 71 ? 10.435 6.503 8.878 1.00 64.00 71 ALA A C 1
ATOM 531 O O . ALA A 1 71 ? 9.782 5.699 8.213 1.00 64.00 71 ALA A O 1
ATOM 532 N N . HIS A 1 72 ? 11.760 6.577 8.798 1.00 64.69 72 HIS A N 1
ATOM 533 C CA . HIS A 1 72 ? 12.526 5.505 8.177 1.00 64.69 72 HIS A CA 1
ATOM 534 C C . HIS A 1 72 ? 12.617 4.363 9.178 1.00 64.69 72 HIS A C 1
ATOM 536 O O . HIS A 1 72 ? 13.173 4.531 10.261 1.00 64.69 72 HIS A O 1
ATOM 542 N N . VAL A 1 73 ? 12.048 3.221 8.814 1.00 67.50 73 VAL A N 1
ATOM 543 C CA . VAL A 1 73 ? 12.081 2.012 9.630 1.00 67.50 73 VAL A CA 1
ATOM 544 C C . VAL A 1 73 ? 12.717 0.924 8.779 1.00 67.50 73 VAL A C 1
ATOM 546 O O . VAL A 1 73 ? 12.320 0.770 7.619 1.00 67.50 73 VAL A O 1
ATOM 549 N N . PRO A 1 74 ? 13.726 0.203 9.300 1.00 69.44 74 PRO A N 1
ATOM 550 C CA . PRO A 1 74 ? 14.338 -0.879 8.549 1.00 69.44 74 PRO A CA 1
ATOM 551 C C . PRO A 1 74 ? 13.275 -1.928 8.197 1.00 69.44 74 PRO A C 1
ATOM 553 O O . PRO A 1 74 ? 12.288 -2.068 8.921 1.00 69.44 74 PRO A O 1
ATOM 556 N N . PRO A 1 75 ? 13.467 -2.731 7.139 1.00 71.75 75 PRO A N 1
ATOM 557 C CA . PRO A 1 75 ? 12.491 -3.751 6.765 1.00 71.75 75 PRO A CA 1
ATOM 558 C C . PRO A 1 75 ? 12.144 -4.750 7.873 1.00 71.75 75 PRO A C 1
ATOM 560 O O . PRO A 1 75 ? 11.013 -5.227 7.917 1.00 71.75 75 PRO A O 1
ATOM 563 N N . SER A 1 76 ? 13.078 -5.025 8.788 1.00 76.88 76 SER A N 1
ATOM 564 C CA . SER A 1 76 ? 12.843 -5.838 9.989 1.00 76.88 76 SER A CA 1
ATOM 565 C C . SER A 1 76 ? 11.938 -5.166 11.024 1.00 76.88 76 SER A C 1
ATOM 567 O O . SER A 1 76 ? 11.302 -5.861 11.803 1.00 76.88 76 SER A O 1
ATOM 569 N N . GLY A 1 77 ? 11.860 -3.835 11.026 1.00 79.50 77 GLY A N 1
ATOM 570 C CA . GLY A 1 77 ? 10.982 -3.069 11.906 1.00 79.50 77 GLY A CA 1
ATOM 571 C C . GLY A 1 77 ? 9.569 -2.881 11.354 1.00 79.50 77 GLY A C 1
ATOM 572 O O . GLY A 1 77 ? 8.758 -2.211 11.985 1.00 79.50 77 GLY A O 1
ATOM 573 N N . VAL A 1 78 ? 9.248 -3.455 10.189 1.00 83.62 78 VAL A N 1
ATOM 574 C CA . VAL A 1 78 ? 7.884 -3.488 9.647 1.00 83.62 78 VAL A CA 1
ATOM 575 C C . VAL A 1 78 ? 7.247 -4.844 9.971 1.00 83.62 78 VAL A C 1
ATOM 577 O O . VAL A 1 78 ? 7.818 -5.868 9.590 1.00 83.62 78 VAL A O 1
ATOM 580 N N . PRO A 1 79 ? 6.055 -4.889 10.604 1.00 87.38 79 PRO A N 1
ATOM 581 C CA . PRO A 1 79 ? 5.386 -6.143 10.934 1.00 87.38 79 PRO A CA 1
ATOM 582 C C . PRO A 1 79 ? 5.219 -7.057 9.719 1.00 87.38 79 PRO A C 1
ATOM 584 O O . PRO A 1 79 ? 4.853 -6.602 8.631 1.00 87.38 79 PRO A O 1
ATOM 587 N N . ASP A 1 80 ? 5.422 -8.361 9.921 1.00 88.69 80 ASP A N 1
ATOM 588 C CA . ASP A 1 80 ? 5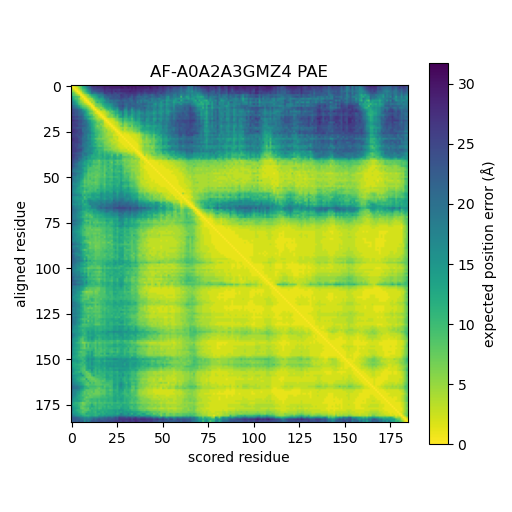.421 -9.354 8.842 1.00 88.69 80 ASP A CA 1
ATOM 589 C C . ASP A 1 80 ? 4.158 -9.314 7.990 1.00 88.69 80 ASP A C 1
ATOM 591 O O . ASP A 1 80 ? 4.249 -9.353 6.770 1.00 88.69 80 ASP A O 1
ATOM 595 N N . TRP A 1 81 ? 2.978 -9.178 8.596 1.00 91.19 81 TRP A N 1
ATOM 596 C CA . TRP A 1 81 ? 1.721 -9.130 7.845 1.00 91.19 81 TRP A CA 1
ATOM 597 C C . TRP A 1 81 ? 1.653 -7.926 6.890 1.00 91.19 81 TRP A C 1
ATOM 599 O O . TRP A 1 81 ? 1.102 -8.034 5.795 1.00 91.19 81 TRP A O 1
ATOM 609 N N . LEU A 1 82 ? 2.242 -6.791 7.277 1.00 90.69 82 LEU A N 1
ATOM 610 C CA . LEU A 1 82 ? 2.242 -5.564 6.487 1.00 90.69 82 LEU A CA 1
ATOM 611 C C . LEU A 1 82 ? 3.283 -5.658 5.363 1.00 90.69 82 LEU A C 1
ATOM 613 O O . LEU A 1 82 ? 2.985 -5.354 4.208 1.00 90.69 82 LEU A O 1
ATOM 617 N N . ARG A 1 83 ? 4.478 -6.165 5.690 1.00 87.69 83 ARG A N 1
ATOM 618 C CA . ARG A 1 83 ? 5.570 -6.415 4.739 1.00 87.69 83 ARG A CA 1
ATOM 619 C C . ARG A 1 83 ? 5.194 -7.473 3.699 1.00 87.69 83 ARG A C 1
ATOM 621 O O . ARG A 1 83 ? 5.349 -7.242 2.502 1.00 87.69 83 ARG A O 1
ATOM 628 N N . LEU A 1 84 ? 4.682 -8.620 4.141 1.00 89.19 84 LEU A N 1
ATOM 629 C CA . LEU A 1 84 ? 4.253 -9.717 3.273 1.00 89.19 84 LEU A CA 1
ATOM 630 C C . LEU A 1 84 ? 3.006 -9.348 2.468 1.00 89.19 84 LEU A C 1
ATOM 632 O O . LEU A 1 84 ? 2.927 -9.735 1.309 1.00 89.19 84 LEU A O 1
ATOM 636 N N . GLY A 1 85 ? 2.078 -8.563 3.027 1.00 93.38 85 GLY A N 1
ATOM 637 C CA . GLY A 1 85 ? 0.927 -8.043 2.284 1.00 93.38 85 GLY A CA 1
ATOM 638 C C . GLY A 1 85 ? 1.352 -7.171 1.101 1.00 93.38 85 GLY A C 1
ATOM 639 O O . GLY A 1 85 ? 0.940 -7.418 -0.030 1.00 93.38 85 GLY A O 1
ATOM 640 N N . ALA A 1 86 ? 2.258 -6.215 1.325 1.00 91.44 86 ALA A N 1
ATOM 641 C CA . ALA A 1 86 ? 2.794 -5.379 0.251 1.00 91.44 86 ALA A CA 1
ATOM 642 C C . ALA A 1 86 ? 3.541 -6.201 -0.821 1.00 91.44 86 ALA A C 1
ATOM 644 O O . ALA A 1 86 ? 3.383 -5.959 -2.020 1.00 91.44 86 ALA A O 1
ATOM 645 N N . LEU A 1 87 ? 4.332 -7.195 -0.399 1.00 90.69 87 LEU A N 1
ATOM 646 C CA . LEU A 1 87 ? 5.034 -8.104 -1.310 1.00 90.69 87 LEU A CA 1
ATOM 647 C C . LEU A 1 87 ? 4.077 -8.996 -2.109 1.00 90.69 87 LEU A C 1
ATOM 649 O O . LEU A 1 87 ? 4.327 -9.212 -3.293 1.00 90.69 87 LEU A O 1
ATOM 653 N N . ASP A 1 88 ? 2.990 -9.484 -1.506 1.00 94.25 88 ASP A N 1
ATOM 654 C CA . ASP A 1 88 ? 1.972 -10.284 -2.196 1.00 94.25 88 ASP A CA 1
ATOM 655 C C . ASP A 1 88 ? 1.285 -9.463 -3.297 1.00 94.25 88 ASP A C 1
ATOM 657 O O . ASP A 1 88 ? 1.171 -9.931 -4.430 1.00 94.25 88 ASP A O 1
ATOM 661 N N . GLU A 1 89 ? 0.914 -8.205 -3.027 1.00 95.31 89 GLU A N 1
ATOM 662 C CA . GLU A 1 89 ? 0.337 -7.317 -4.049 1.00 95.31 89 GLU A CA 1
ATOM 663 C C . GLU A 1 89 ? 1.303 -7.069 -5.209 1.00 95.31 89 GLU A C 1
ATOM 665 O O . GLU A 1 89 ? 0.919 -7.148 -6.382 1.00 95.31 89 GLU A O 1
ATOM 670 N N . LEU A 1 90 ? 2.577 -6.813 -4.897 1.00 90.38 90 LEU A N 1
ATOM 671 C CA . LEU A 1 90 ? 3.601 -6.620 -5.916 1.00 90.38 90 LEU A CA 1
ATOM 672 C C . LEU A 1 90 ? 3.810 -7.897 -6.742 1.00 90.38 90 LEU A C 1
ATOM 674 O O . LEU A 1 90 ? 3.855 -7.835 -7.971 1.00 90.38 90 LEU A O 1
ATOM 678 N N . ALA A 1 91 ? 3.886 -9.060 -6.089 1.00 89.31 91 ALA A N 1
ATOM 679 C CA . ALA A 1 91 ? 4.043 -10.355 -6.744 1.00 89.31 91 ALA A CA 1
ATOM 680 C C . ALA A 1 91 ? 2.863 -10.666 -7.673 1.00 89.31 91 ALA A C 1
ATOM 682 O O . ALA A 1 91 ? 3.069 -11.047 -8.827 1.00 89.31 91 ALA A O 1
ATOM 683 N N . ARG A 1 92 ? 1.628 -10.433 -7.216 1.00 91.69 92 ARG A N 1
ATOM 684 C CA . ARG A 1 92 ? 0.413 -10.596 -8.027 1.00 91.69 92 ARG A CA 1
ATOM 685 C C . ARG A 1 92 ? 0.390 -9.662 -9.229 1.00 91.69 92 ARG A C 1
ATOM 687 O O . ARG A 1 92 ? -0.048 -10.077 -10.302 1.00 91.69 92 ARG A O 1
ATOM 694 N N . LEU A 1 93 ? 0.842 -8.418 -9.070 1.00 92.38 93 LEU A N 1
ATOM 695 C CA . LEU A 1 93 ? 0.943 -7.474 -10.180 1.00 92.38 93 LEU A CA 1
ATOM 696 C C . LEU A 1 93 ? 1.970 -7.939 -11.218 1.00 92.38 93 LEU A C 1
ATOM 698 O O . LEU A 1 93 ? 1.675 -7.929 -12.411 1.00 92.38 93 LEU A O 1
ATOM 702 N N . MET A 1 94 ? 3.152 -8.374 -10.773 1.00 89.25 94 MET A N 1
ATOM 703 C CA . MET A 1 94 ? 4.205 -8.897 -11.652 1.00 89.25 94 MET A CA 1
ATOM 704 C C . MET A 1 94 ? 3.759 -10.160 -12.395 1.00 89.25 94 MET A C 1
ATOM 706 O O . MET A 1 94 ? 4.030 -10.302 -13.584 1.00 89.25 94 MET A O 1
ATOM 710 N N . ALA A 1 95 ? 3.035 -11.052 -11.717 1.00 90.75 95 ALA A N 1
ATOM 711 C CA 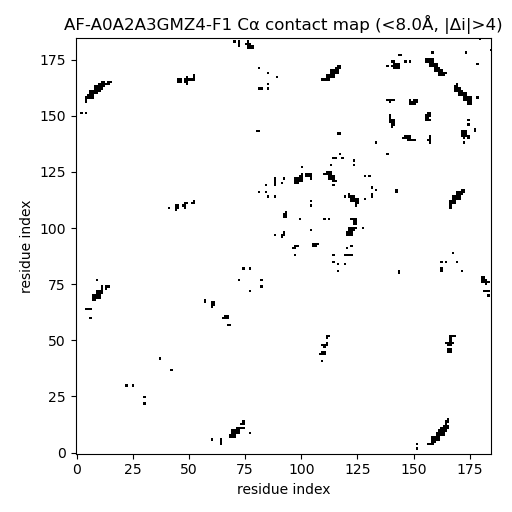. ALA A 1 95 ? 2.500 -12.278 -12.300 1.00 90.75 95 ALA A CA 1
ATOM 712 C C . ALA A 1 95 ? 1.256 -12.056 -13.183 1.00 90.75 95 ALA A C 1
ATOM 714 O O . ALA A 1 95 ? 0.798 -12.992 -13.836 1.00 90.75 95 ALA A O 1
ATOM 715 N N . GLY A 1 96 ? 0.676 -10.849 -13.193 1.00 91.25 96 GLY A N 1
ATOM 716 C CA . GLY A 1 96 ? -0.573 -10.560 -13.904 1.00 91.25 96 GLY A CA 1
ATOM 717 C C . GLY A 1 96 ? -1.812 -11.231 -13.296 1.00 91.25 96 GLY A C 1
ATOM 718 O O . GLY A 1 96 ? -2.826 -11.376 -13.973 1.00 91.25 96 GLY A O 1
ATOM 719 N N . THR A 1 97 ? -1.744 -11.654 -12.031 1.00 94.19 97 THR A N 1
ATOM 720 C CA . THR A 1 97 ? -2.841 -12.322 -11.308 1.00 94.19 97 THR A CA 1
ATOM 721 C C . THR A 1 97 ? -3.588 -11.387 -10.354 1.00 94.19 97 THR A C 1
ATOM 723 O O . THR A 1 97 ? -4.619 -11.765 -9.798 1.00 94.19 97 THR A O 1
ATOM 726 N N . GLY A 1 98 ? -3.063 -10.182 -10.115 1.00 92.88 98 GLY A N 1
ATOM 727 C CA . GLY A 1 98 ? -3.730 -9.134 -9.342 1.00 92.8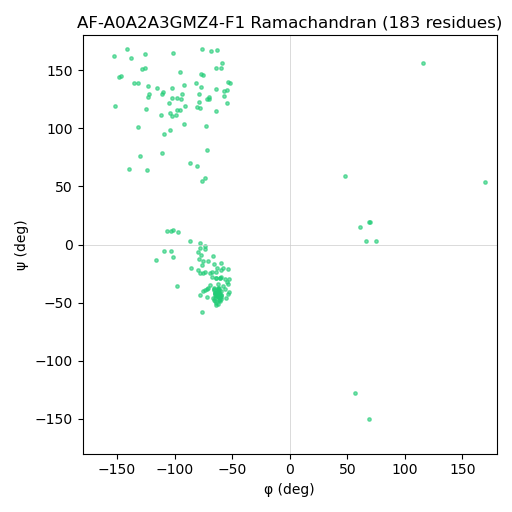8 98 GLY A CA 1
ATOM 728 C C . GLY A 1 98 ? -4.812 -8.435 -10.161 1.00 92.88 98 GLY A C 1
ATOM 729 O O . GLY A 1 98 ? -4.675 -8.261 -11.371 1.00 92.88 98 GLY A O 1
ATOM 730 N N . ARG A 1 99 ? -5.892 -7.995 -9.510 1.00 97.62 99 ARG A N 1
ATOM 731 C CA . ARG A 1 99 ? -6.850 -7.095 -10.160 1.00 97.62 99 ARG A CA 1
ATOM 732 C C . ARG A 1 99 ? -6.238 -5.710 -10.223 1.00 97.62 99 ARG A C 1
ATOM 734 O O . ARG A 1 99 ? -5.568 -5.272 -9.288 1.00 97.62 99 ARG A O 1
ATOM 741 N N . THR A 1 100 ? -6.549 -4.985 -11.285 1.00 97.81 100 THR A N 1
ATOM 742 C CA . THR A 1 100 ? -6.125 -3.599 -11.430 1.00 97.81 100 THR A CA 1
ATOM 743 C C . THR A 1 100 ? -7.303 -2.674 -11.690 1.00 97.81 100 THR A C 1
ATOM 745 O O . THR A 1 100 ? -8.388 -3.114 -12.076 1.00 97.81 100 THR A O 1
ATOM 748 N N . CYS A 1 101 ? -7.109 -1.366 -11.509 1.00 97.44 101 CYS A N 1
ATOM 749 C CA . CYS A 1 101 ? -8.061 -0.399 -12.056 1.00 97.44 101 CYS A CA 1
ATOM 750 C C . CYS A 1 101 ? -8.097 -0.460 -13.598 1.00 97.44 101 CYS A C 1
ATOM 752 O O . CYS A 1 101 ? -7.214 -1.038 -14.235 1.00 97.44 101 CYS A O 1
ATOM 754 N N . ILE A 1 102 ? -9.099 0.185 -14.208 1.00 97.25 102 ILE A N 1
ATOM 755 C CA . ILE A 1 102 ? -9.298 0.202 -15.672 1.00 97.25 102 ILE A CA 1
ATOM 756 C C . ILE A 1 102 ? -8.118 0.805 -16.451 1.00 97.25 102 ILE A C 1
ATOM 758 O O . ILE A 1 102 ? -7.927 0.499 -17.622 1.00 97.25 102 ILE A O 1
ATOM 762 N N . HIS A 1 103 ? -7.292 1.628 -15.799 1.00 96.00 103 HIS A N 1
ATOM 763 C CA . HIS A 1 103 ? -6.075 2.183 -16.396 1.00 96.00 103 HIS A CA 1
ATOM 764 C C . HIS A 1 103 ? -4.939 1.155 -16.524 1.00 96.00 103 HIS A C 1
ATOM 766 O O . HIS A 1 103 ? -3.891 1.494 -17.066 1.00 96.00 103 HIS A O 1
ATOM 772 N N . ASN A 1 104 ? -5.146 -0.070 -16.025 1.00 95.19 104 ASN A N 1
ATOM 773 C CA . ASN A 1 104 ? -4.241 -1.209 -16.139 1.00 95.19 104 ASN A CA 1
ATOM 774 C C . ASN A 1 104 ? -2.781 -0.865 -15.776 1.00 95.19 104 ASN A C 1
ATOM 776 O O . ASN A 1 104 ? -1.893 -0.974 -16.630 1.00 95.19 104 ASN A O 1
ATOM 780 N N . PRO A 1 105 ? -2.516 -0.381 -14.541 1.00 93.62 105 PRO A N 1
ATOM 781 C CA . PRO A 1 105 ? -1.150 -0.230 -14.064 1.00 93.62 105 PRO A CA 1
ATOM 782 C C . PRO A 1 105 ? -0.371 -1.534 -14.248 1.00 93.62 105 PRO A C 1
ATOM 784 O O . PRO A 1 105 ? -0.892 -2.616 -14.003 1.00 93.62 105 PRO A O 1
ATOM 787 N N . SER A 1 106 ? 0.884 -1.423 -14.676 1.00 88.94 106 SER A N 1
ATOM 788 C CA . SER A 1 106 ? 1.753 -2.568 -14.927 1.00 88.94 106 SER A CA 1
ATOM 789 C C . SER A 1 106 ? 3.100 -2.339 -14.273 1.00 88.94 106 SER A C 1
ATOM 791 O O . SER A 1 106 ? 3.660 -1.249 -14.374 1.00 88.94 106 SER A O 1
ATOM 793 N N . PHE A 1 107 ? 3.651 -3.390 -13.674 1.00 84.44 107 PHE A N 1
ATOM 794 C CA . PHE A 1 107 ? 5.013 -3.369 -13.154 1.00 84.44 107 PHE A CA 1
ATOM 795 C C . PHE A 1 107 ? 6.051 -3.045 -14.244 1.00 84.44 107 PHE A C 1
ATOM 797 O O . PHE A 1 107 ? 7.010 -2.321 -14.001 1.00 84.44 107 PHE A O 1
ATOM 804 N N . TYR A 1 108 ? 5.827 -3.511 -15.478 1.00 83.62 108 TYR A N 1
ATOM 805 C CA . TYR A 1 108 ? 6.740 -3.297 -16.608 1.00 83.62 108 TYR A CA 1
ATOM 806 C C . TYR A 1 108 ? 6.649 -1.896 -17.230 1.00 83.62 108 TYR A C 1
ATOM 808 O O . TYR A 1 108 ? 7.389 -1.582 -18.160 1.00 83.62 108 TYR A O 1
ATOM 816 N N . ARG A 1 109 ? 5.735 -1.051 -16.742 1.00 85.56 109 ARG A N 1
ATOM 817 C CA . ARG A 1 109 ? 5.626 0.369 -17.097 1.00 85.56 109 ARG A CA 1
ATOM 818 C C . ARG A 1 109 ? 5.545 1.166 -15.795 1.00 85.56 109 ARG A C 1
ATOM 820 O O . ARG A 1 109 ? 4.437 1.551 -15.407 1.00 85.56 109 ARG A O 1
ATOM 827 N N . PRO A 1 110 ? 6.685 1.335 -15.097 1.00 82.19 110 PRO A N 1
ATOM 828 C CA . PRO A 1 110 ? 6.706 1.861 -13.744 1.00 82.19 110 PRO A CA 1
ATOM 829 C C . PRO A 1 110 ? 6.042 3.233 -13.678 1.00 82.19 110 PRO A C 1
ATOM 831 O O . PRO A 1 110 ? 6.351 4.141 -14.446 1.00 82.19 110 PRO A O 1
ATOM 834 N N . GLN A 1 111 ? 5.101 3.346 -12.756 1.00 88.50 111 GLN A N 1
ATOM 835 C CA . GLN A 1 111 ? 4.387 4.559 -12.384 1.00 88.50 111 GLN A CA 1
ATOM 836 C C . GLN A 1 111 ? 3.962 4.399 -10.919 1.00 88.50 111 GLN A C 1
ATOM 838 O O . GLN A 1 111 ? 3.918 3.259 -10.442 1.00 88.50 111 GLN A O 1
ATOM 843 N N . PRO A 1 112 ? 3.608 5.483 -10.213 1.00 91.88 112 PRO A N 1
ATOM 844 C CA . PRO A 1 112 ? 3.029 5.376 -8.880 1.00 91.88 112 PRO A CA 1
ATOM 845 C C . PRO A 1 112 ? 1.792 4.474 -8.868 1.00 91.88 112 PRO A C 1
ATOM 847 O O . PRO A 1 112 ? 0.806 4.716 -9.583 1.00 91.88 112 PRO A O 1
ATOM 850 N N . ILE A 1 113 ? 1.847 3.431 -8.046 1.00 94.31 113 ILE A N 1
ATOM 851 C CA . ILE A 1 113 ? 0.774 2.458 -7.852 1.00 94.31 113 ILE A CA 1
ATOM 852 C C . ILE A 1 113 ? 0.469 2.294 -6.367 1.00 94.31 113 ILE A C 1
ATOM 854 O O . ILE A 1 113 ? 1.319 2.481 -5.501 1.00 94.31 113 ILE A O 1
ATOM 858 N N . PHE A 1 114 ? -0.779 1.949 -6.080 1.00 95.75 114 PHE A N 1
ATOM 859 C CA . PHE A 1 114 ? -1.326 1.960 -4.734 1.00 95.75 114 PHE A CA 1
ATOM 860 C C . PHE A 1 114 ? -2.117 0.681 -4.490 1.00 95.75 114 PHE A C 1
ATOM 862 O O . PHE A 1 114 ? -2.874 0.240 -5.357 1.00 95.75 114 PHE A O 1
ATOM 869 N N . ALA A 1 115 ? -1.969 0.112 -3.305 1.00 97.12 115 ALA A N 1
ATOM 870 C CA . ALA A 1 115 ? -2.753 -1.013 -2.817 1.00 97.12 115 ALA A CA 1
ATOM 871 C C . ALA A 1 115 ? -3.059 -0.809 -1.328 1.00 97.12 115 ALA A C 1
ATOM 873 O O . ALA A 1 115 ? -2.517 0.104 -0.702 1.00 97.12 115 ALA A O 1
ATOM 874 N N . ALA A 1 116 ? -3.961 -1.614 -0.768 1.00 96.94 116 ALA A N 1
ATOM 875 C CA . ALA A 1 116 ? -4.348 -1.467 0.628 1.00 96.94 116 ALA A CA 1
ATOM 876 C C . ALA A 1 116 ? -4.719 -2.799 1.281 1.00 96.94 116 ALA A C 1
ATOM 878 O O . ALA A 1 116 ? -5.371 -3.639 0.658 1.00 96.94 116 ALA A O 1
ATOM 879 N N . ALA A 1 117 ? -4.377 -2.946 2.559 1.00 97.00 117 ALA A N 1
ATOM 880 C CA . ALA A 1 117 ? -4.594 -4.168 3.326 1.00 97.00 117 ALA A CA 1
ATOM 881 C C . ALA A 1 117 ? -6.074 -4.551 3.463 1.00 97.00 117 ALA A C 1
ATOM 883 O O . ALA A 1 117 ? -6.420 -5.719 3.313 1.00 97.00 117 ALA A O 1
ATOM 884 N N . HIS A 1 118 ? -6.974 -3.577 3.628 1.00 95.94 118 HIS A N 1
ATOM 885 C CA . HIS A 1 118 ? -8.422 -3.830 3.657 1.00 95.94 118 HIS A CA 1
ATOM 886 C C . HIS A 1 118 ? -9.004 -4.313 2.311 1.00 95.94 118 HIS A C 1
ATOM 888 O O . HIS A 1 118 ? -10.186 -4.665 2.235 1.00 95.94 118 HIS A O 1
ATOM 894 N N . LYS A 1 119 ? -8.234 -4.262 1.213 1.00 96.69 119 LYS A N 1
ATOM 895 C CA . LYS A 1 119 ? -8.702 -4.605 -0.136 1.00 96.69 119 LYS A CA 1
ATOM 896 C C . LYS A 1 119 ? -7.649 -5.387 -0.927 1.00 96.69 119 LYS A C 1
ATOM 898 O O . LYS A 1 119 ? -7.191 -4.910 -1.969 1.00 96.69 119 LYS A O 1
ATOM 903 N N . PRO A 1 120 ? -7.322 -6.609 -0.479 1.00 95.94 120 PRO A N 1
ATOM 904 C CA . PRO A 1 120 ? -6.266 -7.399 -1.084 1.00 95.94 120 PRO A CA 1
ATOM 905 C C . PRO A 1 120 ? -6.581 -7.794 -2.537 1.00 95.94 120 PRO A C 1
ATOM 907 O O . PRO A 1 120 ? -7.740 -7.931 -2.969 1.00 95.94 120 PRO A O 1
ATOM 910 N N . GLY A 1 121 ? -5.516 -7.974 -3.307 1.00 96.12 121 GLY A N 1
ATOM 911 C CA . GLY A 1 121 ? -5.497 -8.316 -4.718 1.00 96.12 121 GLY A CA 1
ATOM 912 C C . GLY A 1 121 ? -5.976 -7.198 -5.639 1.00 96.12 121 GLY A C 1
ATOM 913 O O . GLY A 1 121 ? -6.423 -7.515 -6.744 1.00 96.12 121 GLY A O 1
ATOM 914 N N . LEU A 1 122 ? -5.986 -5.934 -5.199 1.00 97.75 122 LEU A N 1
ATOM 915 C CA . LEU A 1 122 ? -6.314 -4.777 -6.036 1.00 97.75 122 LEU A CA 1
ATOM 916 C C . LEU A 1 122 ? -5.189 -3.737 -6.006 1.00 97.75 122 LEU A C 1
ATOM 918 O O . LEU A 1 122 ? -4.982 -3.067 -4.998 1.00 97.75 122 LEU A O 1
ATOM 922 N N . VAL A 1 123 ? -4.580 -3.509 -7.170 1.00 97.12 123 VAL A N 1
ATOM 923 C CA . VAL A 1 123 ? -3.596 -2.443 -7.394 1.00 97.12 123 VAL A CA 1
ATOM 924 C C . VAL A 1 123 ? -4.187 -1.354 -8.290 1.00 97.12 123 VAL A C 1
ATOM 926 O O . VAL A 1 123 ? -4.747 -1.620 -9.354 1.00 97.12 123 VAL A O 1
ATOM 929 N N . VAL A 1 124 ? -4.065 -0.093 -7.895 1.00 97.19 124 VAL A N 1
ATOM 930 C CA . VAL A 1 124 ? -4.628 1.045 -8.632 1.00 97.19 124 VAL A CA 1
ATOM 931 C C . VAL A 1 124 ? -3.558 2.085 -8.949 1.00 97.19 124 VAL A C 1
ATOM 933 O O . VAL A 1 124 ? -2.585 2.233 -8.222 1.00 97.19 124 VAL A O 1
ATOM 936 N N . CYS A 1 125 ? -3.733 2.835 -10.037 1.00 95.75 125 CYS A N 1
ATOM 937 C CA . CYS A 1 125 ? -2.921 4.025 -10.299 1.00 95.75 125 CYS A CA 1
ATOM 938 C C . CYS A 1 125 ? -3.366 5.206 -9.418 1.00 95.75 125 CYS A C 1
ATOM 940 O O . CYS A 1 125 ? -4.471 5.196 -8.868 1.00 95.75 125 CYS A O 1
ATOM 942 N N . GLY A 1 126 ? -2.567 6.277 -9.372 1.00 90.94 126 GLY A N 1
ATOM 943 C CA . GLY A 1 126 ? -2.884 7.481 -8.587 1.00 90.94 126 GLY A CA 1
ATOM 944 C C . GLY A 1 126 ? -4.250 8.114 -8.892 1.00 90.94 126 GLY A C 1
ATOM 945 O O . GLY A 1 126 ? -4.926 8.596 -7.989 1.00 90.94 126 GLY A O 1
ATOM 946 N N . ARG A 1 127 ? -4.734 8.027 -10.141 1.00 92.81 127 ARG A N 1
ATOM 947 C CA . ARG A 1 127 ? -6.072 8.529 -10.530 1.00 92.81 127 ARG A CA 1
ATOM 948 C C . ARG A 1 127 ? -7.223 7.745 -9.899 1.00 92.81 127 ARG A C 1
ATOM 950 O O . ARG A 1 127 ? -8.333 8.252 -9.793 1.00 92.81 127 ARG A O 1
ATOM 957 N N . CYS A 1 128 ? -6.969 6.499 -9.519 1.00 96.44 128 CYS A N 1
ATOM 958 C CA . CYS A 1 128 ? -7.958 5.581 -8.969 1.00 96.44 128 CYS A CA 1
ATOM 959 C C . CYS A 1 128 ? -7.780 5.362 -7.462 1.00 96.44 128 CYS A C 1
ATOM 961 O O . CYS A 1 128 ? -8.438 4.483 -6.912 1.00 96.44 128 CYS A O 1
ATOM 963 N N . LEU A 1 129 ? -6.948 6.167 -6.788 1.00 91.56 129 LEU A N 1
ATOM 964 C CA . LEU A 1 129 ? -6.665 6.044 -5.354 1.00 91.56 129 LEU A CA 1
ATOM 965 C C . LEU A 1 129 ? -7.940 6.034 -4.495 1.00 91.56 129 LEU A C 1
ATOM 967 O O . LEU A 1 129 ? -8.035 5.287 -3.527 1.00 91.56 129 LEU A O 1
ATOM 971 N N . ALA A 1 130 ? -8.971 6.780 -4.907 1.00 92.31 130 ALA A N 1
ATOM 972 C CA . ALA A 1 130 ? -10.264 6.818 -4.227 1.00 92.31 130 ALA A CA 1
ATOM 973 C C . ALA A 1 130 ? -10.958 5.442 -4.104 1.00 92.31 130 ALA A C 1
ATOM 975 O O . ALA A 1 130 ? -11.817 5.263 -3.243 1.00 92.31 130 ALA A O 1
ATOM 976 N N . MET A 1 131 ? -10.584 4.457 -4.931 1.00 94.81 131 MET A N 1
ATOM 977 C CA . MET A 1 131 ? -11.089 3.080 -4.850 1.00 94.81 131 MET A CA 1
ATOM 978 C C . MET A 1 131 ? -10.574 2.303 -3.629 1.00 94.81 131 MET A C 1
ATOM 980 O O . MET A 1 131 ? -11.111 1.224 -3.349 1.00 94.81 131 MET A O 1
ATOM 984 N N . LEU A 1 132 ? -9.541 2.818 -2.958 1.00 95.06 132 LEU A N 1
ATOM 985 C CA . LEU A 1 132 ? -8.937 2.273 -1.740 1.00 95.06 132 LEU A CA 1
ATOM 986 C C . LEU A 1 132 ? -9.370 3.049 -0.484 1.00 95.06 132 LEU A C 1
ATOM 988 O O . LEU A 1 132 ? -8.782 2.892 0.577 1.00 95.06 132 LEU A O 1
ATOM 992 N N . ILE A 1 133 ? -10.373 3.928 -0.577 1.00 90.94 133 ILE A N 1
ATOM 993 C CA . ILE A 1 133 ? -10.887 4.629 0.602 1.00 90.94 133 ILE A CA 1
ATOM 994 C C . ILE A 1 133 ? -11.820 3.695 1.377 1.00 90.94 133 ILE A C 1
ATOM 996 O O . ILE A 1 133 ? -12.853 3.267 0.856 1.00 90.94 133 ILE A O 1
ATOM 1000 N N . VAL A 1 134 ? -11.500 3.456 2.648 1.00 90.38 134 VAL A N 1
ATOM 1001 C CA . VAL A 1 134 ? -12.398 2.801 3.607 1.00 90.38 134 VAL A CA 1
ATOM 1002 C C . VAL A 1 134 ? -13.393 3.818 4.163 1.00 90.38 134 VAL A C 1
ATOM 1004 O O . VAL A 1 134 ? -13.035 4.959 4.453 1.00 90.38 134 VAL A O 1
ATOM 1007 N N . ARG A 1 135 ? -14.662 3.421 4.310 1.00 89.31 135 ARG A N 1
ATOM 1008 C CA . ARG A 1 135 ? -15.738 4.261 4.862 1.00 89.31 135 ARG A CA 1
ATOM 1009 C C . ARG A 1 135 ? -16.626 3.465 5.816 1.00 89.31 135 ARG A C 1
ATOM 1011 O O . ARG A 1 135 ? -16.700 2.241 5.718 1.00 89.31 135 ARG A O 1
ATOM 1018 N N . GLY A 1 136 ? -17.364 4.184 6.659 1.00 90.81 136 GLY A N 1
ATOM 1019 C CA . GLY A 1 136 ? -18.352 3.603 7.571 1.00 90.81 136 GLY A CA 1
ATOM 1020 C C . GLY A 1 136 ? -17.703 2.784 8.684 1.00 90.81 136 GLY A C 1
ATOM 1021 O O . GLY A 1 136 ? -16.576 3.054 9.075 1.00 90.81 136 GLY A O 1
ATOM 1022 N N . GLU A 1 137 ? -18.397 1.764 9.182 1.00 90.00 137 GLU A N 1
ATOM 1023 C CA . GLU A 1 137 ? -17.902 0.950 10.303 1.00 90.00 137 GLU A CA 1
ATOM 1024 C C . GLU A 1 137 ? -16.573 0.244 10.003 1.00 90.00 137 GLU A C 1
ATOM 1026 O O . GLU A 1 137 ? -15.739 0.095 10.891 1.00 90.00 137 GLU A O 1
ATOM 1031 N N . ASN A 1 138 ? -16.304 -0.082 8.736 1.00 90.69 138 ASN A N 1
ATOM 1032 C CA . ASN A 1 138 ? -15.036 -0.694 8.344 1.00 90.69 138 ASN A CA 1
ATOM 1033 C C . ASN A 1 138 ? -13.834 0.234 8.573 1.00 90.69 138 ASN A C 1
ATOM 1035 O O . ASN A 1 138 ? -12.728 -0.261 8.750 1.00 90.69 138 ASN A O 1
ATOM 1039 N N . SER A 1 139 ? -14.018 1.563 8.624 1.00 92.38 139 SER A N 1
ATOM 1040 C CA . SER A 1 139 ? -12.909 2.490 8.908 1.00 92.38 139 SER A CA 1
ATOM 1041 C C . SER A 1 139 ? -12.481 2.479 10.375 1.00 92.38 139 SER A C 1
ATOM 1043 O O . SER A 1 139 ? -11.581 3.226 10.748 1.00 92.38 139 SER A O 1
ATOM 1045 N N . LYS A 1 140 ? -13.150 1.679 11.212 1.00 95.06 140 LYS A N 1
ATOM 1046 C CA . LYS A 1 140 ? -12.803 1.439 12.613 1.00 95.06 140 LYS A CA 1
ATOM 1047 C C . LYS A 1 140 ? -12.124 0.086 12.817 1.00 95.06 140 LYS A C 1
ATOM 1049 O O . LYS A 1 140 ? -11.716 -0.207 13.931 1.00 95.06 140 LYS A O 1
ATOM 1054 N N . VAL A 1 141 ? -12.018 -0.752 11.789 1.00 97.00 141 VAL A N 1
ATOM 1055 C CA . VAL A 1 141 ? -11.452 -2.098 11.916 1.00 97.00 141 VAL A CA 1
ATOM 1056 C C . VAL A 1 141 ? -9.967 -2.056 11.578 1.00 97.00 141 VAL A C 1
ATOM 1058 O O . VAL A 1 141 ? -9.570 -1.514 10.552 1.00 97.00 141 VAL A O 1
ATOM 1061 N N . CYS A 1 142 ? -9.140 -2.615 12.457 1.00 96.69 142 CYS A N 1
ATOM 1062 C CA . CYS A 1 142 ? -7.713 -2.764 12.225 1.00 96.69 142 CYS A CA 1
ATOM 1063 C C . CYS A 1 142 ? -7.457 -3.817 11.143 1.00 96.69 142 CYS A C 1
ATOM 1065 O O . CYS A 1 142 ? -7.859 -4.968 11.299 1.00 96.69 142 CYS A O 1
ATOM 1067 N N . ASP A 1 143 ? -6.686 -3.462 10.119 1.00 96.69 143 ASP A N 1
ATOM 1068 C CA . ASP A 1 143 ? -6.347 -4.358 9.008 1.00 96.69 143 ASP A CA 1
ATOM 1069 C C . ASP A 1 143 ? -5.439 -5.521 9.437 1.00 96.69 143 ASP A C 1
ATOM 1071 O O . ASP A 1 143 ? -5.490 -6.596 8.848 1.00 96.69 143 ASP A O 1
ATOM 1075 N N . GLY A 1 144 ? -4.622 -5.321 10.478 1.00 95.06 144 GLY A N 1
ATOM 1076 C CA . GLY A 1 144 ? -3.729 -6.354 11.012 1.00 95.06 144 GLY A CA 1
ATOM 1077 C C . GLY A 1 144 ? -4.441 -7.415 11.860 1.00 95.06 144 GLY A C 1
ATOM 1078 O O . GLY A 1 144 ? -4.360 -8.604 11.566 1.00 95.06 144 GLY A O 1
ATOM 1079 N N . CYS A 1 145 ? -5.123 -7.002 12.936 1.00 96.25 145 CYS A N 1
ATOM 1080 C CA . CYS A 1 145 ? -5.707 -7.930 13.917 1.00 96.25 145 CYS A CA 1
ATOM 1081 C C . CYS A 1 145 ? -7.242 -8.023 13.901 1.00 96.25 145 CYS A C 1
ATOM 1083 O O . CYS A 1 145 ? -7.801 -8.820 14.650 1.00 96.25 145 CYS A O 1
ATOM 1085 N N . GLY A 1 146 ? -7.939 -7.202 13.109 1.00 96.56 146 GLY A N 1
ATOM 1086 C CA . GLY A 1 146 ? -9.405 -7.158 13.073 1.00 96.56 146 GLY A CA 1
ATOM 1087 C C . GLY A 1 146 ? -10.069 -6.463 14.269 1.00 96.56 146 GLY A C 1
ATOM 1088 O O . GLY A 1 146 ? -11.297 -6.421 14.340 1.00 96.56 146 GLY A O 1
ATOM 1089 N N . HIS A 1 147 ? -9.295 -5.905 15.211 1.00 96.88 147 HIS A N 1
ATOM 1090 C CA . HIS A 1 147 ? -9.840 -5.136 16.338 1.00 96.88 147 HIS A CA 1
ATOM 1091 C C . HIS A 1 147 ? -10.695 -3.968 15.841 1.00 96.88 147 HIS A C 1
ATOM 1093 O O . HIS A 1 147 ? -10.261 -3.213 14.972 1.00 96.8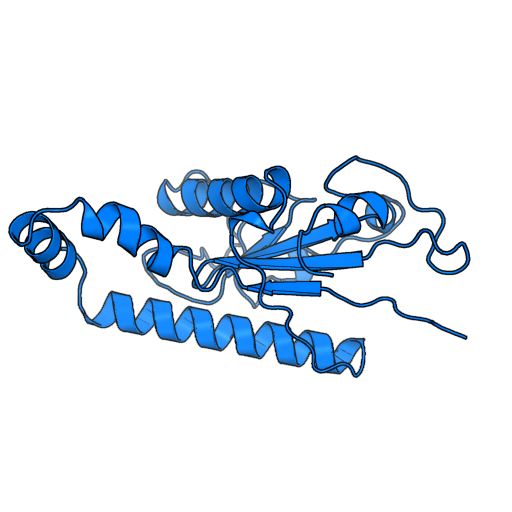8 147 HIS A O 1
ATOM 1099 N N . THR A 1 148 ? -11.892 -3.807 16.406 1.00 97.56 148 THR A N 1
ATOM 1100 C CA . THR A 1 148 ? -12.765 -2.665 16.111 1.00 97.56 148 THR A CA 1
ATOM 1101 C C . THR A 1 148 ? -12.495 -1.555 17.119 1.00 97.56 148 THR A C 1
ATOM 1103 O O . THR A 1 148 ? -12.929 -1.617 18.267 1.00 97.56 148 THR A O 1
ATOM 1106 N N . CYS A 1 149 ? -11.772 -0.541 16.664 1.00 94.88 149 CYS A N 1
ATOM 1107 C CA . CYS A 1 149 ? -11.409 0.648 17.410 1.00 94.88 149 CYS A CA 1
ATOM 1108 C C . CYS A 1 149 ? -12.642 1.476 17.801 1.00 94.88 149 CYS A C 1
ATOM 1110 O O . CYS A 1 149 ? -13.517 1.770 16.983 1.00 94.88 149 CYS A O 1
ATOM 1112 N N . THR A 1 150 ? -12.689 1.897 19.061 1.00 94.62 150 THR A N 1
ATOM 1113 C CA . THR A 1 150 ? -13.791 2.700 19.618 1.00 94.62 150 THR A CA 1
ATOM 1114 C C . THR A 1 150 ? -13.711 4.186 19.276 1.00 94.62 150 THR A C 1
ATOM 1116 O O . THR A 1 150 ? -14.646 4.918 19.582 1.00 94.62 150 THR A O 1
ATOM 1119 N N . GLY A 1 151 ? -12.627 4.629 18.638 1.00 8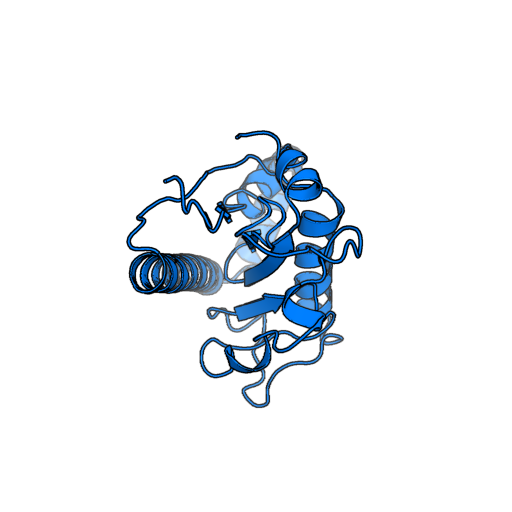8.69 151 GLY A N 1
ATOM 1120 C CA . GLY A 1 151 ? -12.433 5.998 18.173 1.00 88.69 151 GLY A CA 1
ATOM 1121 C C . GLY A 1 151 ? -11.266 6.718 18.866 1.00 88.69 151 GLY A C 1
ATOM 1122 O O . GLY A 1 151 ? -10.855 6.359 19.978 1.00 88.69 151 GLY A O 1
ATOM 1123 N N . PRO A 1 152 ? -10.691 7.748 18.218 1.00 84.50 152 PRO A N 1
ATOM 1124 C CA . PRO A 1 152 ? -9.574 8.517 18.768 1.00 84.50 152 PRO A CA 1
ATOM 1125 C C . PRO A 1 152 ? -9.908 9.219 20.095 1.00 84.50 152 PRO A C 1
ATOM 1127 O O . PRO A 1 152 ? -9.023 9.372 20.937 1.00 84.50 152 PRO A O 1
ATOM 1130 N N . GLU A 1 153 ? -11.171 9.583 20.328 1.00 87.69 153 GLU A N 1
ATOM 1131 C CA . GLU A 1 153 ? -11.671 10.164 21.579 1.00 87.69 153 GLU A CA 1
ATOM 1132 C C . GLU A 1 153 ? -11.468 9.243 22.793 1.00 87.69 153 GLU A C 1
ATOM 1134 O O . GLU A 1 153 ? -11.251 9.723 23.905 1.00 87.69 153 GLU A O 1
ATOM 1139 N N . ASN A 1 154 ? -11.436 7.927 22.563 1.00 89.25 154 ASN A N 1
ATOM 1140 C CA . ASN A 1 154 ? -11.188 6.898 23.572 1.00 89.25 154 ASN A CA 1
ATOM 1141 C C . ASN A 1 154 ? -9.721 6.431 23.589 1.00 89.25 154 ASN A C 1
ATOM 1143 O O . ASN A 1 154 ? -9.384 5.446 24.243 1.00 89.25 154 ASN A O 1
ATOM 1147 N N . LYS A 1 155 ? -8.828 7.135 22.874 1.00 87.00 155 LYS A N 1
ATOM 1148 C CA . LYS A 1 155 ? -7.416 6.766 22.644 1.00 87.00 155 LYS A CA 1
ATOM 1149 C C . LYS A 1 155 ? -7.215 5.430 21.912 1.00 87.00 155 LYS A C 1
ATOM 1151 O O . LYS A 1 155 ? -6.082 4.937 21.855 1.00 87.00 155 LYS A O 1
ATOM 1156 N N . ASP A 1 156 ? -8.272 4.914 21.296 1.00 90.69 156 ASP A N 1
ATOM 1157 C CA . ASP A 1 156 ? -8.343 3.656 20.553 1.00 90.69 156 ASP A CA 1
ATOM 1158 C C . ASP A 1 156 ? -8.840 3.955 19.133 1.00 90.69 156 ASP A C 1
ATOM 1160 O O . ASP A 1 156 ? -9.952 3.612 18.745 1.00 90.69 156 ASP A O 1
ATOM 1164 N N . GLY A 1 157 ? -8.037 4.720 18.390 1.00 90.62 157 GLY A N 1
ATOM 1165 C CA . GLY A 1 157 ? -8.308 5.089 17.004 1.00 90.62 157 GLY A CA 1
ATOM 1166 C C . GLY A 1 157 ? -7.498 4.254 16.014 1.00 90.62 157 GLY A C 1
ATOM 1167 O O . GLY A 1 157 ? -6.497 3.632 16.373 1.00 90.62 157 GLY A O 1
ATOM 1168 N N . ILE A 1 158 ? -7.916 4.300 14.749 1.00 91.81 158 ILE A N 1
ATOM 1169 C CA . ILE A 1 158 ? -7.142 3.762 13.632 1.00 91.81 158 ILE A CA 1
ATOM 1170 C C . ILE A 1 158 ? -6.035 4.748 13.246 1.00 91.81 158 ILE A C 1
ATOM 1172 O O . ILE A 1 158 ? -6.278 5.934 13.020 1.00 91.81 158 ILE A O 1
ATOM 1176 N N . HIS A 1 159 ? -4.819 4.225 13.149 1.00 87.62 159 HIS A N 1
ATOM 1177 C CA . HIS A 1 159 ? -3.623 4.899 12.677 1.00 87.62 159 HIS A CA 1
ATOM 1178 C C . HIS A 1 159 ? -3.337 4.447 11.248 1.00 87.62 159 HIS A C 1
ATOM 1180 O O . HIS A 1 159 ? -2.983 3.292 11.008 1.00 87.62 159 HIS A O 1
ATOM 1186 N N . GLU A 1 160 ? -3.515 5.345 10.285 1.00 86.50 160 GLU A N 1
ATOM 1187 C CA . GLU A 1 160 ? -3.200 5.031 8.895 1.00 86.50 160 GLU A CA 1
ATOM 1188 C C . GLU A 1 160 ? -1.687 4.959 8.709 1.00 86.50 160 GLU A C 1
ATOM 1190 O O . GLU A 1 160 ? -0.945 5.882 9.043 1.00 86.50 160 GLU A O 1
ATOM 1195 N N . THR A 1 161 ? -1.245 3.829 8.187 1.00 86.50 161 THR A N 1
ATOM 1196 C CA . THR A 1 161 ? 0.153 3.499 7.974 1.00 86.50 161 THR A CA 1
ATOM 1197 C C . THR A 1 161 ? 0.350 3.190 6.503 1.00 86.50 161 THR A C 1
ATOM 1199 O O . THR A 1 161 ? -0.476 2.508 5.900 1.00 86.50 161 THR A O 1
ATOM 1202 N N . VAL A 1 162 ? 1.425 3.696 5.909 1.00 87.31 162 VAL A N 1
ATOM 1203 C CA . VAL A 1 162 ? 1.760 3.406 4.512 1.00 87.31 162 VAL A CA 1
ATOM 1204 C C . VAL A 1 162 ? 3.146 2.809 4.448 1.00 87.31 162 VAL A C 1
ATOM 1206 O O . VAL A 1 162 ? 4.091 3.401 4.957 1.00 87.31 162 VAL A O 1
ATOM 1209 N N . VAL A 1 163 ? 3.251 1.657 3.794 1.00 85.69 163 VAL A N 1
ATOM 1210 C CA . VAL A 1 163 ? 4.511 1.014 3.449 1.00 85.69 163 VAL A CA 1
ATOM 1211 C C . VAL A 1 163 ? 4.826 1.252 1.980 1.00 85.69 163 VAL A C 1
ATOM 1213 O O . VAL A 1 163 ? 4.006 0.940 1.122 1.00 85.69 163 VAL A O 1
ATOM 1216 N N . MET A 1 164 ? 6.005 1.788 1.672 1.00 84.81 164 MET A N 1
ATOM 1217 C CA . MET A 1 164 ? 6.448 1.950 0.281 1.00 84.81 164 MET A CA 1
ATOM 1218 C C . MET A 1 164 ? 7.449 0.879 -0.130 1.00 84.81 164 MET A C 1
ATOM 1220 O O . MET A 1 164 ? 8.395 0.648 0.606 1.00 84.81 164 MET A O 1
ATOM 1224 N N . ILE A 1 165 ? 7.281 0.288 -1.315 1.00 80.06 165 ILE A N 1
ATOM 1225 C CA . ILE A 1 165 ? 8.229 -0.625 -1.967 1.00 80.06 165 ILE A CA 1
ATOM 1226 C C . ILE A 1 165 ? 8.401 -0.172 -3.421 1.00 80.06 165 ILE A C 1
ATOM 1228 O O . ILE A 1 165 ? 7.560 -0.450 -4.279 1.00 80.06 165 ILE A O 1
ATOM 1232 N N . GLY A 1 166 ? 9.494 0.532 -3.724 1.00 81.44 166 GLY A N 1
ATOM 1233 C CA . GLY A 1 166 ? 9.676 1.142 -5.044 1.00 81.44 166 GLY A CA 1
ATOM 1234 C C . GLY A 1 166 ? 8.519 2.095 -5.386 1.00 81.44 166 GLY A C 1
ATOM 1235 O O . GLY A 1 166 ? 8.159 2.949 -4.581 1.00 81.44 166 GLY A O 1
ATOM 1236 N N . GLY A 1 167 ? 7.898 1.917 -6.556 1.00 85.31 167 GLY A N 1
ATOM 1237 C CA . GLY A 1 167 ? 6.717 2.690 -6.969 1.00 85.31 167 GLY A CA 1
ATOM 1238 C C . GLY A 1 167 ? 5.387 2.253 -6.333 1.00 85.31 167 GLY A C 1
ATOM 1239 O O . GLY A 1 167 ? 4.350 2.808 -6.691 1.00 85.31 167 GLY A O 1
ATOM 1240 N N . LEU A 1 168 ? 5.383 1.246 -5.448 1.00 89.88 168 LEU A N 1
ATOM 1241 C CA . LEU A 1 168 ? 4.188 0.780 -4.741 1.00 89.88 168 LEU A CA 1
ATOM 1242 C C . LEU A 1 168 ? 4.059 1.439 -3.371 1.00 89.88 168 LEU A C 1
ATOM 1244 O O . LEU A 1 168 ? 4.943 1.292 -2.536 1.00 89.88 168 LEU A O 1
ATOM 1248 N N . ALA A 1 169 ? 2.914 2.066 -3.112 1.00 92.12 169 ALA A N 1
ATOM 1249 C CA . ALA A 1 169 ? 2.463 2.438 -1.776 1.00 92.12 169 ALA A CA 1
ATOM 1250 C C . ALA A 1 169 ? 1.351 1.487 -1.303 1.00 92.12 169 ALA A C 1
ATOM 1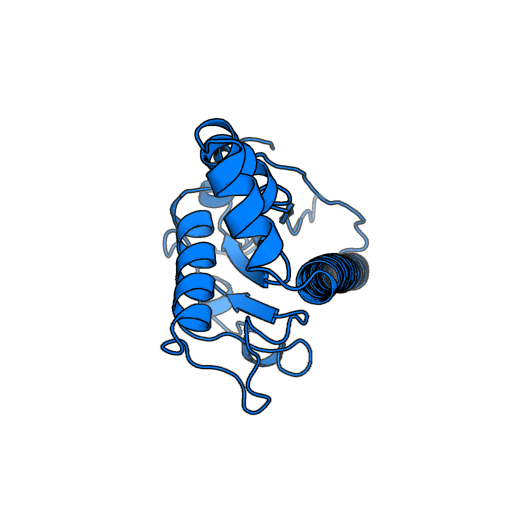252 O O . ALA A 1 169 ? 0.304 1.369 -1.940 1.00 92.12 169 ALA A O 1
ATOM 1253 N N . TYR A 1 170 ? 1.569 0.823 -0.174 1.00 93.75 170 TYR A N 1
ATOM 1254 C CA . TYR A 1 170 ? 0.641 -0.112 0.452 1.00 93.75 170 TYR A CA 1
ATOM 1255 C C . TYR A 1 170 ? 0.110 0.474 1.760 1.00 93.75 170 TYR A C 1
ATOM 1257 O O . TYR A 1 170 ? 0.869 0.643 2.713 1.00 93.75 170 TYR A O 1
ATOM 1265 N N . SER A 1 171 ? -1.175 0.821 1.808 1.00 93.44 171 SER A N 1
ATOM 1266 C CA . SER A 1 171 ? -1.787 1.429 2.993 1.00 93.44 171 SER A CA 1
ATOM 1267 C C . SER A 1 171 ? -2.483 0.411 3.896 1.00 93.44 171 SER A C 1
ATOM 1269 O O . SER A 1 171 ? -3.036 -0.589 3.439 1.00 93.44 171 SER A O 1
ATOM 1271 N N . ALA A 1 172 ? -2.491 0.687 5.195 1.00 94.12 172 ALA A N 1
ATOM 1272 C CA . ALA A 1 172 ? -3.228 -0.074 6.191 1.00 94.12 172 ALA A CA 1
ATOM 1273 C C . ALA A 1 172 ? -3.729 0.833 7.322 1.00 94.12 172 ALA A C 1
ATOM 1275 O O . ALA A 1 172 ? -3.050 1.775 7.727 1.00 94.12 172 ALA A O 1
ATOM 1276 N N . GLY A 1 173 ? -4.904 0.537 7.866 1.00 93.31 173 GLY A N 1
ATOM 1277 C CA . GLY A 1 173 ? -5.386 1.088 9.127 1.00 93.31 173 GLY A CA 1
ATOM 1278 C C . GLY A 1 173 ? -4.974 0.194 10.294 1.00 93.31 173 GLY A C 1
ATOM 1279 O O . GLY A 1 173 ? -5.367 -0.967 10.355 1.00 93.31 173 GLY A O 1
ATOM 1280 N N . MET A 1 174 ? -4.197 0.717 11.240 1.00 93.12 174 MET A N 1
ATOM 1281 C CA . MET A 1 174 ? -3.666 -0.055 12.367 1.00 93.12 174 MET A CA 1
ATOM 1282 C C . MET A 1 174 ? -4.224 0.443 13.700 1.00 93.12 174 MET A C 1
ATOM 1284 O O . MET A 1 174 ? -4.239 1.643 13.963 1.00 93.12 174 MET A O 1
ATOM 1288 N N . CYS A 1 175 ? -4.645 -0.466 14.582 1.00 93.81 175 CYS A N 1
ATOM 1289 C CA . CYS A 1 175 ? -4.867 -0.106 15.981 1.00 93.81 175 CYS A CA 1
ATOM 1290 C C . CYS A 1 175 ? -3.527 0.208 16.665 1.00 93.81 175 CYS A C 1
ATOM 1292 O O . CYS A 1 175 ? -2.450 -0.135 16.165 1.00 93.81 175 CYS A O 1
ATOM 1294 N N . ARG A 1 176 ? -3.586 0.818 17.852 1.00 90.06 176 ARG A N 1
ATOM 1295 C CA . ARG A 1 176 ? -2.391 1.172 18.633 1.00 90.06 176 ARG A CA 1
ATOM 1296 C C . ARG A 1 176 ? -1.478 -0.024 18.922 1.00 90.06 176 ARG A C 1
ATOM 1298 O O . ARG A 1 176 ? -0.262 0.130 18.887 1.00 90.06 176 ARG A O 1
ATOM 1305 N N . ASP A 1 177 ? -2.043 -1.196 19.197 1.00 91.75 177 ASP A N 1
ATOM 1306 C CA . ASP A 1 177 ? -1.252 -2.388 19.520 1.00 91.75 177 ASP A CA 1
ATOM 1307 C C . ASP A 1 177 ? -0.530 -2.951 18.296 1.00 91.75 177 ASP A C 1
ATOM 1309 O O . ASP A 1 177 ? 0.634 -3.326 18.397 1.00 91.75 177 ASP A O 1
ATOM 1313 N N . CYS A 1 178 ? -1.173 -2.936 17.124 1.00 91.75 178 CYS A N 1
ATOM 1314 C CA . CYS A 1 178 ? -0.498 -3.271 15.872 1.00 91.75 178 CYS A CA 1
ATOM 1315 C C . CYS A 1 178 ? 0.576 -2.233 15.532 1.00 91.75 178 CYS A C 1
ATOM 1317 O O . CYS A 1 178 ? 1.651 -2.606 15.077 1.00 91.75 178 CYS A O 1
ATOM 1319 N N . LEU A 1 179 ? 0.323 -0.941 15.775 1.00 87.19 179 LEU A N 1
ATOM 1320 C CA . LEU A 1 179 ? 1.299 0.121 15.512 1.00 87.19 179 LEU A CA 1
ATOM 1321 C C . LEU A 1 179 ? 2.578 -0.056 16.341 1.00 87.19 179 LEU A C 1
ATOM 1323 O O . LEU A 1 179 ? 3.668 0.176 15.836 1.00 87.19 179 LEU A O 1
ATOM 1327 N N . ARG A 1 180 ? 2.455 -0.517 17.591 1.00 86.62 180 ARG A N 1
ATOM 1328 C CA . ARG A 1 180 ? 3.599 -0.814 18.472 1.00 86.62 180 ARG A CA 1
ATOM 1329 C C . ARG A 1 180 ? 4.474 -1.973 17.992 1.00 86.62 180 ARG A C 1
ATOM 1331 O O . ARG A 1 180 ? 5.587 -2.106 18.480 1.00 86.62 180 ARG A O 1
ATOM 1338 N N . GLN A 1 181 ? 3.981 -2.812 17.081 1.00 84.69 181 GLN A N 1
ATOM 1339 C CA . GLN A 1 181 ? 4.791 -3.872 16.473 1.00 84.69 181 GLN A CA 1
ATOM 1340 C C . GLN A 1 181 ? 5.771 -3.320 15.433 1.00 84.69 181 GLN A C 1
ATOM 1342 O O . GLN A 1 181 ? 6.678 -4.038 15.025 1.00 84.69 181 GLN A O 1
ATOM 1347 N N . CYS A 1 182 ? 5.596 -2.073 14.985 1.00 76.31 182 CYS A N 1
ATOM 1348 C CA . CYS A 1 182 ? 6.595 -1.410 14.166 1.00 76.31 182 CYS A CA 1
ATOM 1349 C C . CYS A 1 182 ? 7.788 -1.031 15.059 1.00 76.31 182 CYS A C 1
ATOM 1351 O O . CYS A 1 182 ? 7.707 -0.060 15.813 1.00 76.31 182 CYS A O 1
ATOM 1353 N N . GLU A 1 183 ? 8.881 -1.798 15.007 1.00 62.69 183 GLU A N 1
ATOM 1354 C CA . GLU A 1 183 ? 10.102 -1.522 15.775 1.00 62.69 183 GLU A CA 1
ATOM 1355 C C . GLU A 1 183 ? 10.833 -0.299 15.198 1.00 62.69 183 GLU A C 1
ATOM 1357 O O . GLU A 1 183 ? 11.747 -0.437 14.389 1.00 62.69 183 GLU A O 1
ATOM 1362 N N . ALA A 1 184 ? 10.371 0.899 15.578 1.00 48.09 184 ALA A N 1
ATOM 1363 C CA . ALA A 1 184 ? 11.087 2.185 15.618 1.00 48.09 184 ALA A CA 1
ATOM 1364 C C . ALA A 1 184 ? 10.106 3.356 15.873 1.00 48.09 184 ALA A C 1
ATOM 1366 O O . ALA A 1 184 ? 10.073 4.329 15.114 1.00 48.09 184 ALA A O 1
ATOM 1367 N N . LEU A 1 185 ? 9.308 3.270 16.947 1.00 44.31 185 LEU A N 1
ATOM 1368 C CA . LEU A 1 185 ? 8.636 4.417 17.575 1.00 44.31 185 LEU A CA 1
ATOM 1369 C C . LEU A 1 185 ? 8.787 4.369 19.096 1.00 44.31 185 LEU A C 1
ATOM 1371 O O . LEU A 1 185 ? 8.424 3.328 19.688 1.00 44.31 185 LEU A O 1
#

Sequence (185 aa):
MDNNTGRLTLALDDLFANMSEILADMTPEQRTKLRDAVPAGFQDQIRAATTDTEAMLMAGIEATTGLRGKAHVPPSGVPDWLRLGALDELARLMAGTGRTCIHNPSFYRPQPIFAAAHKPGLVVCGRCLAMLIVRGENSKVCDGCGHTCTGPENKDGIHETVVMIGGLAYSAGMCRDCLRQCEAL

Solvent-accessible surface area (backbone atoms only — not comparable to full-atom values): 10262 Å² total; per-residue (Å²): 140,82,86,73,77,58,58,48,37,33,46,30,80,45,62,74,56,51,43,44,59,61,52,65,74,37,51,75,65,56,51,48,53,52,50,73,71,44,56,71,70,54,57,53,33,35,52,49,12,24,53,51,37,50,52,53,50,52,53,50,41,32,75,74,70,74,48,89,68,76,49,84,35,59,71,87,20,44,43,63,72,60,52,50,47,46,49,49,47,52,49,26,45,68,71,68,73,37,44,55,42,95,84,57,72,42,69,93,58,52,47,42,32,38,34,33,62,87,46,75,57,42,42,23,35,74,92,46,50,76,80,72,63,73,61,73,77,64,54,29,37,15,56,82,82,61,52,70,41,82,31,62,95,73,77,34,29,57,31,46,32,35,41,30,52,66,24,35,40,30,34,35,38,26,34,65,73,62,52,66,54,32,58,80,124

pLDDT: mean 79.11, std 17.91, range [29.59, 97.81]